Protein AF-A0A5E7W879-F1 (afdb_monomer_lite)

Radius of gyration: 32.1 Å; chains: 1; bounding box: 87×71×103 Å

Organism: Pseudomonas fluorescens (NCBI:txid294)

pLDDT: mean 70.55, std 22.5, range [26.34, 98.06]

Secondary structure (DSSP, 8-state):
-------------SSS-SSGGGTS-TTSHHHHHHHHHHTS-TTTTT-TTSSPPTTSS----HHHHHHHHHHHHHTT---HHHHHHHHTT-HHHHHHHTSSS--HHHHHHHHHHTTTSPEEEE-TTS-EEEEE-TTS-EEEEEE-TTS-EEEEE-TTS-EEEEEE-TTT--EEEEE-TTS-EEEEE--STT----EEE-TTS-EEEEEE-TTSSEEEEE-TTS-EEEEEE-TTS-EEEEEEEPTTS-EEEEEEEE-TTS-EEEEE-TTS-EEEEEE-TTS-EEEEE-SSS-EEEEE-TTS-EEEEEETTEEEEEEE-TTS-EEEEEEE---------------------------------------

InterPro domains:
  IPR006530 YD repeat [TIGR01643] (122-163)
  IPR006530 YD repeat [TIGR01643] (275-305)
  IPR008490 Transposase InsH, N-terminal [PF05598] (19-112)
  IPR031325 RHS repeat [PF05593] (122-158)
  IPR031325 RHS repeat [PF05593] (255-286)

Foldseek 3Di:
DDDDDDDDDAWQDDLGIPDVCNNCNPPRVLVVLLVVLVPDPCVVVPNPCCDPDPPPPDGDHCSLLSSLQVVCQVVVPDDPVSLQVCLCRPVSNCVSNLKSGDDPVSNVVSCVVPVLAWDWDADPVRATAWIQHSVRQMKGFDADPVRHTQWIQGSVRQIWGFDADPPPRHTQKIQGSVRFIKGWDQPDPVSDTAWIQGSVRQIWGFDADPVRHTQWIQDSVRKIKGFDADPVRQTAKIWTADPVRDIWMWGFDADPVRHTAWIQTSVRFIWGWDDDPVGHTAWICRPQWIWGWDADPVGHTAWIGTRQKIWGFDADPVGRTDDIDIDNDDDDDPPDDDDDDDDDDDDDDDDDDDDDDDDDDDDDDD

Structure (mmCIF, N/CA/C/O backbone):
data_AF-A0A5E7W879-F1
#
_entry.id   AF-A0A5E7W879-F1
#
loop_
_atom_site.group_PDB
_atom_site.id
_atom_site.type_symbol
_atom_site.label_atom_id
_atom_site.label_alt_id
_atom_site.label_comp_id
_atom_site.label_asym_id
_atom_site.label_entity_id
_atom_site.label_seq_id
_atom_site.pdbx_PDB_ins_code
_atom_site.Cartn_x
_atom_site.Cartn_y
_atom_site.Cartn_z
_atom_site.occupancy
_atom_site.B_iso_or_equiv
_atom_site.auth_seq_id
_atom_site.auth_comp_id
_atom_site.auth_asym_id
_atom_site.auth_atom_id
_atom_site.pdbx_PDB_model_num
ATOM 1 N N . MET A 1 1 ? 40.256 1.041 2.667 1.00 28.80 1 MET A N 1
ATOM 2 C CA . MET A 1 1 ? 39.267 1.356 3.720 1.00 28.80 1 MET A CA 1
ATOM 3 C C . MET A 1 1 ? 37.908 1.452 3.047 1.00 28.80 1 MET A C 1
ATOM 5 O O . MET A 1 1 ? 37.736 2.305 2.191 1.00 28.80 1 MET A O 1
ATOM 9 N N . LYS A 1 2 ? 37.026 0.491 3.343 1.00 41.06 2 LYS A N 1
ATOM 10 C CA . LYS A 1 2 ? 35.665 0.360 2.804 1.00 41.06 2 LYS A CA 1
ATOM 11 C C . LYS A 1 2 ? 34.730 1.390 3.450 1.00 41.06 2 LYS A C 1
ATOM 13 O O . LYS A 1 2 ? 34.806 1.568 4.664 1.00 41.06 2 LYS A O 1
ATOM 18 N N . ARG A 1 3 ? 33.818 1.973 2.666 1.00 27.02 3 ARG A N 1
ATOM 19 C CA . ARG A 1 3 ? 32.566 2.595 3.128 1.00 27.02 3 ARG A CA 1
ATOM 20 C C . ARG A 1 3 ? 31.451 2.295 2.098 1.00 27.02 3 ARG A C 1
ATOM 22 O O . ARG A 1 3 ? 31.376 3.005 1.114 1.00 27.02 3 ARG A O 1
ATOM 29 N N . PHE A 1 4 ? 30.755 1.157 2.301 1.00 33.91 4 PHE A N 1
ATOM 30 C CA . PHE A 1 4 ? 29.278 0.938 2.309 1.00 33.91 4 PHE A CA 1
ATOM 31 C C . PHE A 1 4 ? 28.383 1.551 1.179 1.00 33.91 4 PHE A C 1
ATOM 33 O O . PHE A 1 4 ? 28.607 2.704 0.852 1.00 33.91 4 PHE A O 1
ATOM 40 N N . ILE A 1 5 ? 27.331 0.930 0.579 1.00 27.45 5 ILE A N 1
ATOM 41 C CA . ILE A 1 5 ? 26.614 -0.381 0.694 1.00 27.45 5 ILE A CA 1
ATOM 42 C C . ILE A 1 5 ? 26.018 -0.814 -0.680 1.00 27.45 5 ILE A C 1
ATOM 44 O O . ILE A 1 5 ? 25.483 0.020 -1.398 1.00 27.45 5 ILE A O 1
ATOM 48 N N . GLN A 1 6 ? 26.076 -2.121 -0.994 1.00 36.44 6 GLN A N 1
ATOM 49 C CA . GLN A 1 6 ? 25.281 -2.845 -2.012 1.00 36.44 6 GLN A CA 1
ATOM 50 C C . GLN A 1 6 ? 23.830 -3.074 -1.537 1.00 36.44 6 GLN A C 1
ATOM 52 O O . GLN A 1 6 ? 23.670 -3.515 -0.400 1.00 36.44 6 GLN A O 1
ATOM 57 N N . GLY A 1 7 ? 22.806 -2.917 -2.389 1.00 28.30 7 GLY A N 1
ATOM 58 C CA . GLY A 1 7 ? 21.445 -3.366 -2.047 1.00 28.30 7 GLY A CA 1
ATOM 59 C C . GLY A 1 7 ? 20.303 -2.807 -2.905 1.00 28.30 7 GLY A C 1
ATOM 60 O O . GLY A 1 7 ? 19.721 -1.806 -2.520 1.00 28.30 7 GLY A O 1
ATOM 61 N N . GLU A 1 8 ? 19.993 -3.523 -3.992 1.00 30.61 8 GLU A N 1
ATOM 62 C CA . GLU A 1 8 ? 18.640 -3.936 -4.433 1.00 30.61 8 GLU A CA 1
ATOM 63 C C . GLU A 1 8 ? 17.530 -2.926 -4.812 1.00 30.61 8 GLU A C 1
ATOM 65 O O . GLU A 1 8 ? 17.558 -1.730 -4.534 1.00 30.61 8 GLU A O 1
ATOM 70 N N . HIS A 1 9 ? 16.567 -3.493 -5.546 1.00 32.56 9 HIS A N 1
ATOM 71 C CA . HIS A 1 9 ? 15.724 -2.938 -6.604 1.00 32.56 9 HIS A CA 1
ATOM 72 C C . HIS A 1 9 ? 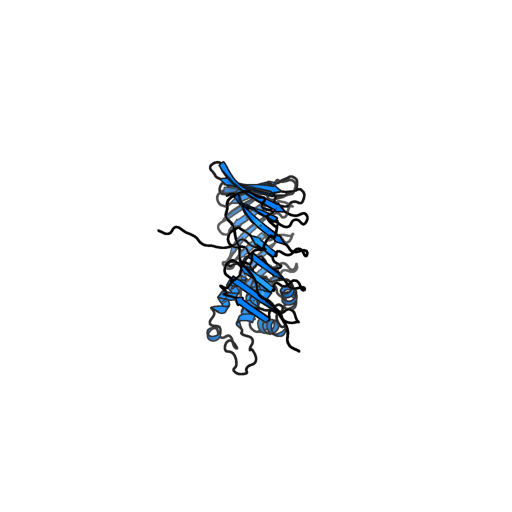14.363 -2.414 -6.089 1.00 32.56 9 HIS A C 1
ATOM 74 O O . HIS A 1 9 ? 13.893 -2.804 -5.023 1.00 32.56 9 HIS A O 1
ATOM 80 N N . ARG A 1 10 ? 13.701 -1.537 -6.861 1.00 34.97 10 ARG A N 1
ATOM 81 C CA . ARG A 1 10 ? 12.303 -1.098 -6.656 1.00 34.97 10 ARG A CA 1
ATOM 82 C C . ARG A 1 10 ? 11.479 -1.496 -7.877 1.00 34.97 10 ARG A C 1
ATOM 84 O O . ARG A 1 10 ? 11.265 -0.649 -8.743 1.00 34.97 10 ARG A O 1
ATOM 91 N N . GLY A 1 11 ? 11.036 -2.738 -7.977 1.00 39.50 11 GLY A N 1
ATOM 92 C CA . GLY A 1 11 ? 10.088 -3.084 -9.027 1.00 39.50 11 GLY A CA 1
ATOM 93 C C . GLY A 1 11 ? 8.627 -2.979 -8.562 1.00 39.50 11 GLY A C 1
ATOM 94 O O . GLY A 1 11 ? 8.327 -2.933 -7.375 1.00 39.50 11 GLY A O 1
ATOM 95 N N . GLN A 1 12 ? 7.701 -2.846 -9.512 1.00 29.78 12 GLN A N 1
ATOM 96 C CA . GLN A 1 12 ? 6.522 -3.715 -9.651 1.00 29.78 12 GLN A CA 1
ATOM 97 C C . GLN A 1 12 ? 5.897 -3.515 -11.042 1.00 29.78 12 GLN A C 1
ATOM 99 O O . GLN A 1 12 ? 5.145 -2.563 -11.230 1.00 29.78 12 GLN A O 1
ATOM 104 N N . GLY A 1 13 ? 6.131 -4.418 -12.004 1.00 31.11 13 GLY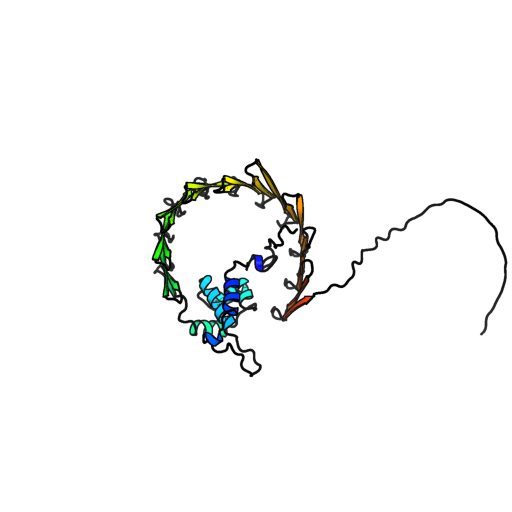 A N 1
ATOM 105 C CA . GLY A 1 13 ? 5.550 -4.335 -13.352 1.00 31.11 13 GLY A CA 1
ATOM 106 C C . GLY A 1 13 ? 5.593 -5.616 -14.204 1.00 31.11 13 GLY A C 1
ATOM 107 O O . GLY A 1 13 ? 5.846 -5.529 -15.401 1.00 31.11 13 GLY A O 1
ATOM 108 N N . THR A 1 14 ? 5.323 -6.802 -13.650 1.00 35.41 14 THR A N 1
ATOM 109 C CA . THR A 1 14 ? 4.882 -7.956 -14.468 1.00 35.41 14 THR A CA 1
ATOM 110 C C . THR A 1 14 ? 3.363 -8.173 -14.265 1.00 35.41 14 THR A C 1
ATOM 112 O O . THR A 1 14 ? 2.665 -7.255 -13.841 1.00 35.41 14 THR A O 1
ATOM 115 N N . LEU A 1 15 ? 2.784 -9.336 -14.597 1.00 35.53 15 LEU A N 1
ATOM 116 C CA . LEU A 1 15 ? 1.444 -9.734 -14.081 1.00 35.53 15 LEU A CA 1
ATOM 117 C C . LEU A 1 15 ? 1.503 -10.081 -12.576 1.00 35.53 15 LEU A C 1
ATOM 119 O O . LEU A 1 15 ? 0.506 -10.104 -11.857 1.00 35.53 15 LEU A O 1
ATOM 123 N N . LEU A 1 16 ? 2.730 -10.353 -12.156 1.00 40.53 16 LEU A N 1
ATOM 124 C CA . LEU A 1 16 ? 3.334 -10.203 -10.852 1.00 40.53 16 LEU A CA 1
ATOM 125 C C . LEU A 1 16 ? 4.103 -8.860 -10.932 1.00 40.53 16 LEU A C 1
ATOM 127 O O . LEU A 1 16 ? 3.626 -7.923 -11.525 1.00 40.53 16 LEU A O 1
ATOM 131 N N . PRO A 1 17 ? 5.280 -8.670 -10.377 1.00 38.69 17 PRO A N 1
ATOM 132 C CA . PRO A 1 17 ? 6.091 -7.465 -10.576 1.00 38.69 17 PRO A CA 1
ATOM 133 C C . PRO A 1 17 ? 7.429 -7.680 -11.276 1.00 38.69 17 PRO A C 1
ATOM 135 O O . PRO A 1 17 ? 7.743 -8.810 -11.624 1.00 38.69 17 PRO A O 1
ATOM 138 N N . GLU A 1 18 ? 8.197 -6.600 -11.486 1.00 37.47 18 GLU A N 1
ATOM 139 C CA . GLU A 1 18 ? 9.486 -6.606 -12.203 1.00 37.47 18 GLU A CA 1
ATOM 140 C C . GLU A 1 18 ? 10.491 -7.596 -11.585 1.00 37.47 18 GLU A C 1
ATOM 142 O O . GLU A 1 18 ? 11.341 -8.119 -12.299 1.00 37.47 18 GLU A O 1
ATOM 147 N N . SER A 1 19 ? 10.319 -7.927 -10.305 1.00 44.09 19 SER A N 1
ATOM 148 C CA . SER A 1 19 ? 10.915 -9.038 -9.564 1.00 44.09 19 SER A CA 1
ATOM 149 C C . SER A 1 19 ? 9.854 -9.640 -8.652 1.00 44.09 19 SER A C 1
ATOM 151 O O . SER A 1 19 ? 9.274 -8.882 -7.905 1.00 44.09 19 SER A O 1
ATOM 153 N N . LEU A 1 20 ? 9.614 -10.958 -8.594 1.00 42.75 20 LEU A N 1
ATOM 154 C CA . LEU A 1 20 ? 8.586 -11.584 -7.725 1.00 42.75 20 LEU A CA 1
ATOM 155 C C . LEU A 1 20 ? 8.595 -11.092 -6.246 1.00 42.75 20 LEU A C 1
ATOM 157 O O . LEU A 1 20 ? 7.546 -11.115 -5.595 1.00 42.75 20 LEU A O 1
ATOM 161 N N . ASP A 1 21 ? 9.735 -10.577 -5.760 1.00 45.81 21 ASP A N 1
ATOM 162 C CA . ASP A 1 21 ? 9.905 -9.814 -4.509 1.00 45.81 21 ASP A CA 1
ATOM 163 C C . ASP A 1 21 ? 9.110 -8.513 -4.409 1.00 45.81 21 ASP A C 1
ATOM 165 O O . ASP A 1 21 ? 8.813 -8.045 -3.323 1.00 45.81 21 ASP A O 1
ATOM 169 N N . ASP A 1 22 ? 8.677 -7.905 -5.492 1.00 44.97 22 ASP A N 1
ATOM 170 C CA . ASP A 1 22 ? 7.969 -6.662 -5.331 1.00 44.97 22 ASP A CA 1
ATOM 171 C C . ASP A 1 22 ? 6.489 -6.883 -4.910 1.00 44.97 22 ASP A C 1
ATOM 173 O O . ASP A 1 22 ? 5.830 -5.938 -4.487 1.00 44.97 22 ASP A O 1
ATOM 177 N N . TYR A 1 23 ? 5.928 -8.106 -5.066 1.00 46.56 23 TYR A N 1
ATOM 178 C CA . TYR A 1 23 ? 4.510 -8.510 -4.792 1.00 46.56 23 TYR A CA 1
ATOM 179 C C . TYR A 1 23 ? 4.539 -9.471 -3.614 1.00 46.56 23 TYR A C 1
ATOM 181 O O . TYR A 1 23 ? 3.725 -9.382 -2.699 1.00 46.56 23 TYR A O 1
ATOM 189 N N . VAL A 1 24 ? 5.513 -10.383 -3.641 1.00 51.88 24 VAL A N 1
ATOM 190 C CA . VAL A 1 24 ? 5.860 -11.282 -2.554 1.00 51.88 24 VAL A CA 1
ATOM 191 C C . VAL A 1 24 ? 7.231 -10.882 -2.020 1.00 51.88 24 VAL A C 1
ATOM 193 O O . VAL A 1 24 ? 8.197 -11.616 -2.208 1.00 51.88 24 VAL A O 1
ATOM 196 N N . SER A 1 25 ? 7.308 -9.715 -1.383 1.00 52.62 25 SER A N 1
ATOM 197 C CA . SER A 1 25 ? 8.533 -9.184 -0.774 1.00 52.62 25 SER A CA 1
ATOM 198 C C . SER A 1 25 ? 9.124 -10.073 0.301 1.00 52.62 25 SER A C 1
ATOM 200 O O . SER A 1 25 ? 8.485 -10.967 0.847 1.00 52.62 25 SER A O 1
ATOM 202 N N . ASP A 1 26 ? 10.370 -9.802 0.643 1.00 58.44 26 ASP A N 1
ATOM 203 C CA . ASP A 1 26 ? 11.096 -10.313 1.802 1.00 58.44 26 ASP A CA 1
ATOM 204 C C . ASP A 1 26 ? 10.369 -10.071 3.139 1.00 58.44 26 ASP A C 1
ATOM 206 O O . ASP A 1 26 ? 10.574 -10.805 4.106 1.00 58.44 26 ASP A O 1
ATOM 210 N N . THR A 1 27 ? 9.443 -9.110 3.178 1.00 51.78 27 THR A N 1
ATOM 211 C CA . THR A 1 27 ? 8.504 -8.900 4.294 1.00 51.78 27 THR A CA 1
ATOM 212 C C . THR A 1 27 ? 7.127 -9.535 4.073 1.00 51.78 27 THR A C 1
ATOM 214 O O . THR A 1 27 ? 6.305 -9.549 4.995 1.00 51.78 27 THR A O 1
ATOM 217 N N . ASN A 1 28 ? 6.854 -10.081 2.883 1.00 61.69 28 ASN A N 1
ATOM 218 C CA . ASN A 1 28 ? 5.582 -10.710 2.568 1.00 61.69 28 ASN A CA 1
ATOM 219 C C . ASN A 1 28 ? 5.419 -11.985 3.412 1.00 61.69 28 ASN A C 1
ATOM 221 O O . ASN A 1 28 ? 6.292 -12.866 3.423 1.00 61.69 28 ASN A O 1
ATOM 225 N N . PRO A 1 29 ? 4.280 -12.121 4.110 1.00 61.97 29 PRO A N 1
ATOM 226 C CA . PRO A 1 29 ? 4.026 -13.250 4.989 1.00 61.97 29 PRO A CA 1
ATOM 227 C C . PRO A 1 29 ? 4.142 -14.608 4.292 1.00 61.97 29 PRO A C 1
ATOM 229 O O . PRO A 1 29 ? 4.457 -15.588 4.954 1.00 61.97 29 PRO A O 1
ATOM 232 N N . VAL A 1 30 ? 3.941 -14.696 2.979 1.00 68.50 30 VAL A N 1
ATOM 233 C CA . VAL A 1 30 ? 4.117 -15.933 2.212 1.00 68.50 30 VAL A CA 1
ATOM 234 C C . VAL A 1 30 ? 5.551 -16.457 2.235 1.00 68.50 30 VAL A C 1
ATOM 236 O O . VAL A 1 30 ? 5.729 -17.661 2.401 1.00 68.50 30 VAL A O 1
ATOM 239 N N . ARG A 1 31 ? 6.572 -15.594 2.160 1.00 68.88 31 ARG A N 1
ATOM 240 C CA . ARG A 1 31 ? 7.980 -16.018 2.284 1.00 68.88 31 ARG A CA 1
ATOM 241 C C . ARG A 1 31 ? 8.318 -16.451 3.691 1.00 68.88 31 ARG A C 1
ATOM 243 O O . ARG A 1 31 ? 9.028 -17.430 3.882 1.00 68.88 31 ARG A O 1
ATOM 250 N N . VAL A 1 32 ? 7.759 -15.746 4.674 1.00 73.06 32 VAL A N 1
ATOM 251 C CA . VAL A 1 32 ? 7.871 -16.142 6.078 1.00 73.06 32 VAL A CA 1
ATOM 252 C C . VAL A 1 32 ? 7.263 -17.524 6.269 1.00 73.06 32 VAL A C 1
ATOM 254 O O . VAL A 1 32 ? 7.874 -18.347 6.928 1.00 73.06 32 VAL A O 1
ATOM 257 N N . VAL A 1 33 ? 6.109 -17.810 5.663 1.00 76.88 33 VAL A N 1
ATOM 258 C CA . VAL A 1 33 ? 5.485 -19.140 5.688 1.00 76.88 33 VAL A CA 1
ATOM 259 C C . VAL A 1 33 ? 6.358 -20.189 5.007 1.00 76.88 33 VAL A C 1
ATOM 261 O O . VAL A 1 33 ? 6.509 -21.280 5.545 1.00 76.88 33 VAL A O 1
ATOM 264 N N . ASP A 1 34 ? 6.927 -19.869 3.851 1.00 75.50 34 ASP A N 1
ATOM 265 C CA . ASP A 1 34 ? 7.752 -20.783 3.063 1.00 75.50 34 ASP A CA 1
ATOM 266 C C . ASP A 1 34 ? 9.032 -21.175 3.809 1.00 75.50 34 ASP A C 1
ATOM 268 O O . ASP A 1 34 ? 9.238 -22.351 4.101 1.00 75.50 34 ASP A O 1
ATOM 272 N N . VAL A 1 35 ? 9.804 -20.172 4.242 1.00 75.75 35 VAL A N 1
ATOM 273 C CA . VAL A 1 35 ? 11.037 -20.336 5.024 1.00 75.75 35 VAL A CA 1
ATOM 274 C C . VAL A 1 35 ? 10.745 -20.965 6.379 1.00 75.75 35 VAL A C 1
ATOM 276 O O . VAL A 1 35 ? 11.444 -21.885 6.787 1.00 75.75 35 VAL A O 1
ATOM 279 N N . PHE A 1 36 ? 9.699 -20.513 7.078 1.00 80.75 36 PHE A N 1
ATOM 280 C CA . PHE A 1 36 ? 9.318 -21.098 8.361 1.00 80.75 36 PHE A CA 1
ATOM 281 C C . PHE A 1 36 ? 9.054 -22.589 8.210 1.00 80.75 36 PHE A C 1
ATOM 283 O O . PHE A 1 36 ? 9.614 -23.362 8.972 1.00 80.75 36 PHE A O 1
ATOM 290 N N . VAL A 1 37 ? 8.238 -22.993 7.231 1.00 81.75 37 VAL A N 1
ATOM 291 C CA . VAL A 1 37 ? 7.892 -24.402 7.018 1.00 81.75 37 VAL A CA 1
ATOM 292 C C . VAL A 1 37 ? 9.089 -25.226 6.542 1.00 81.75 37 VAL A C 1
ATOM 294 O O . VAL A 1 37 ? 9.186 -26.388 6.932 1.00 81.75 37 VAL A O 1
ATOM 297 N N . ASP A 1 38 ? 9.996 -24.656 5.750 1.00 79.38 38 ASP A N 1
ATOM 298 C CA . ASP A 1 38 ? 11.187 -25.364 5.262 1.00 79.38 38 ASP A CA 1
ATOM 299 C C . ASP A 1 38 ? 12.262 -25.558 6.347 1.00 79.38 38 ASP A C 1
ATOM 301 O O . ASP A 1 38 ? 13.016 -26.528 6.293 1.00 79.38 38 ASP A O 1
ATOM 305 N N . GLU A 1 39 ? 12.286 -24.703 7.373 1.00 82.31 39 GLU A N 1
ATOM 306 C CA . GLU A 1 39 ? 13.140 -24.851 8.564 1.00 82.31 39 GLU A CA 1
ATOM 307 C C . GLU A 1 39 ? 12.546 -25.809 9.615 1.00 82.31 39 GLU A C 1
ATOM 309 O O . GLU A 1 39 ? 13.218 -26.197 10.577 1.00 82.31 39 GLU A O 1
ATOM 314 N N . LEU A 1 40 ? 11.276 -26.205 9.470 1.00 80.00 40 LEU A N 1
ATOM 315 C CA . LEU A 1 40 ? 10.661 -27.167 10.375 1.00 80.00 40 LEU A CA 1
ATOM 316 C C . LEU A 1 40 ? 11.177 -28.578 10.090 1.00 80.00 40 LEU A C 1
ATOM 318 O O . LEU A 1 40 ? 11.021 -29.121 8.997 1.00 80.00 40 LEU A O 1
ATOM 322 N N . ASP A 1 41 ? 11.662 -29.245 11.135 1.00 82.38 41 ASP A N 1
ATOM 323 C CA . ASP A 1 41 ? 11.842 -30.693 11.110 1.00 82.38 41 ASP A CA 1
ATOM 324 C C . ASP A 1 41 ? 10.471 -31.378 11.195 1.00 82.38 41 ASP A C 1
ATOM 326 O O . ASP A 1 41 ? 9.983 -31.761 12.263 1.00 82.38 41 ASP A O 1
ATOM 330 N N . LEU A 1 42 ? 9.812 -31.483 10.042 1.00 78.38 42 LEU A N 1
ATOM 331 C CA . LEU A 1 42 ? 8.462 -32.027 9.922 1.00 78.38 42 LEU A CA 1
ATOM 332 C C . LEU A 1 42 ? 8.375 -33.478 10.419 1.00 78.38 42 LEU A C 1
ATOM 334 O O . LEU A 1 42 ? 7.331 -33.877 10.933 1.00 78.38 42 LEU A O 1
ATOM 338 N N . VAL A 1 43 ? 9.468 -34.243 10.339 1.00 76.06 43 VAL A N 1
ATOM 339 C CA . VAL A 1 43 ? 9.538 -35.614 10.864 1.00 76.06 43 VAL A CA 1
ATOM 340 C C . VAL A 1 43 ? 9.460 -35.596 12.389 1.00 76.06 43 VAL A C 1
ATOM 342 O O . VAL A 1 43 ? 8.615 -36.279 12.969 1.00 76.06 43 VAL A O 1
ATOM 345 N N . ASN A 1 44 ? 10.277 -34.772 13.046 1.00 78.62 44 ASN A N 1
ATOM 346 C CA . ASN A 1 44 ? 10.265 -34.644 14.507 1.00 78.62 44 ASN A CA 1
ATOM 347 C C . ASN A 1 44 ? 9.000 -33.956 15.045 1.00 78.62 44 ASN A C 1
ATOM 349 O O . ASN A 1 44 ? 8.599 -34.200 16.183 1.00 78.62 44 ASN A O 1
ATOM 353 N N . LEU A 1 45 ? 8.333 -33.148 14.221 1.00 73.38 45 LEU A N 1
ATOM 354 C CA . LEU A 1 45 ? 7.031 -32.550 14.528 1.00 73.38 45 LEU A CA 1
ATOM 355 C C . LEU A 1 45 ? 5.848 -33.504 14.289 1.00 73.38 45 LEU A C 1
ATOM 357 O O . LEU A 1 45 ? 4.706 -33.131 14.560 1.00 73.38 45 LEU A O 1
ATOM 361 N N . GLY A 1 46 ? 6.105 -34.731 13.824 1.00 77.31 46 GLY A N 1
ATOM 362 C CA . GLY A 1 46 ? 5.100 -35.786 13.687 1.00 77.31 46 GLY A CA 1
ATOM 363 C C . GLY A 1 46 ? 4.267 -35.722 12.406 1.00 77.31 46 GLY A C 1
ATOM 364 O O . GLY A 1 46 ? 3.194 -36.322 12.358 1.00 77.31 46 GLY A O 1
ATOM 365 N N . PHE A 1 47 ? 4.725 -35.015 11.368 1.00 68.62 47 PHE A N 1
ATOM 366 C CA . PHE A 1 47 ? 4.064 -35.020 10.063 1.00 68.62 47 PHE A CA 1
ATOM 367 C C . PHE A 1 47 ? 4.379 -36.316 9.305 1.00 68.62 47 PHE A C 1
ATOM 369 O O . PHE A 1 47 ? 5.503 -36.557 8.858 1.00 68.62 47 PHE A O 1
ATOM 376 N N . GLU A 1 48 ? 3.355 -37.147 9.117 1.00 68.19 48 GLU A N 1
ATOM 377 C CA . GLU A 1 48 ? 3.443 -38.358 8.302 1.00 68.19 48 GLU A CA 1
ATOM 378 C C . GLU A 1 48 ? 3.681 -38.006 6.818 1.00 68.19 48 GLU A C 1
ATOM 380 O O . GLU A 1 48 ? 3.098 -37.063 6.283 1.00 68.19 48 GLU A O 1
ATOM 385 N N . GLY A 1 49 ? 4.552 -38.757 6.134 1.00 67.88 49 GLY A N 1
ATOM 386 C CA . GLY A 1 49 ? 4.865 -38.538 4.712 1.00 67.88 49 GLY A CA 1
ATOM 387 C C . GLY A 1 49 ? 5.948 -37.491 4.414 1.00 67.88 49 GLY A C 1
ATOM 388 O O . GLY A 1 49 ? 6.215 -37.229 3.243 1.00 67.88 49 GLY A O 1
ATOM 389 N N . ALA A 1 50 ? 6.600 -36.920 5.436 1.00 65.62 50 ALA A N 1
ATOM 390 C CA . ALA A 1 50 ? 7.794 -36.076 5.269 1.00 65.62 50 ALA A CA 1
ATOM 391 C C . ALA A 1 50 ? 9.015 -36.864 4.757 1.00 65.62 50 ALA A C 1
ATOM 393 O O . ALA A 1 50 ? 9.874 -36.320 4.072 1.00 65.62 50 ALA A O 1
ATOM 394 N N . ILE A 1 51 ? 9.066 -38.172 5.030 1.00 67.69 51 ILE A N 1
ATOM 395 C CA . ILE A 1 51 ? 10.041 -39.080 4.422 1.00 67.69 51 ILE A CA 1
ATOM 396 C C . ILE A 1 51 ? 9.410 -39.656 3.146 1.00 67.69 51 ILE A C 1
ATOM 398 O O . ILE A 1 51 ? 8.370 -40.319 3.240 1.00 67.69 51 ILE A O 1
ATOM 402 N N . PRO A 1 52 ? 10.000 -39.426 1.958 1.00 62.66 52 PRO A N 1
ATOM 403 C CA . PRO A 1 52 ? 9.490 -39.986 0.714 1.00 62.66 52 PRO A CA 1
ATOM 404 C C . PRO A 1 52 ? 9.453 -41.517 0.771 1.00 62.66 52 PRO A C 1
ATOM 406 O O . PRO A 1 52 ? 10.417 -42.153 1.187 1.00 62.66 52 PRO A O 1
ATOM 409 N N . ALA A 1 53 ? 8.350 -42.124 0.331 1.00 58.84 53 ALA A N 1
ATOM 410 C CA . ALA A 1 53 ? 8.277 -43.576 0.199 1.00 58.84 53 ALA A CA 1
ATOM 411 C C . ALA A 1 53 ? 9.122 -44.045 -0.999 1.00 58.84 53 ALA A C 1
ATOM 413 O O . ALA A 1 53 ? 8.997 -43.483 -2.088 1.00 58.84 53 ALA A O 1
ATOM 414 N N . ASP A 1 54 ? 9.869 -45.145 -0.848 1.00 58.53 54 ASP A N 1
ATOM 415 C CA . ASP A 1 54 ? 10.752 -45.742 -1.879 1.00 58.53 54 ASP A CA 1
ATOM 416 C C . ASP A 1 54 ? 10.051 -46.128 -3.201 1.00 58.53 54 ASP A C 1
ATOM 418 O O . ASP A 1 54 ? 10.675 -46.536 -4.177 1.00 58.53 54 ASP A O 1
ATOM 422 N N . THR A 1 55 ? 8.727 -46.002 -3.262 1.00 58.34 55 THR A N 1
ATOM 423 C CA . THR A 1 55 ? 7.860 -46.447 -4.361 1.00 58.34 55 THR A CA 1
ATOM 424 C C . THR A 1 55 ? 7.980 -45.658 -5.677 1.00 58.34 55 THR A C 1
ATOM 426 O O . THR A 1 55 ? 7.261 -45.968 -6.627 1.00 58.34 55 THR A O 1
ATOM 429 N N . GLY A 1 56 ? 8.846 -44.643 -5.773 1.00 47.50 56 GLY A N 1
ATOM 430 C CA . GLY A 1 56 ? 9.137 -43.915 -7.022 1.00 47.50 56 GLY A CA 1
ATOM 431 C C . GLY A 1 56 ? 7.988 -43.073 -7.605 1.00 47.50 56 GLY A C 1
ATOM 432 O O . GLY A 1 56 ? 8.173 -42.398 -8.616 1.00 47.50 56 GLY A O 1
ATOM 433 N N . ARG A 1 57 ? 6.804 -43.065 -6.980 1.00 38.19 57 ARG A N 1
ATOM 434 C CA . ARG A 1 57 ? 5.785 -42.029 -7.197 1.00 38.19 57 ARG A CA 1
ATOM 435 C C . ARG A 1 57 ? 6.081 -40.854 -6.263 1.00 38.19 57 ARG A C 1
ATOM 437 O O . ARG A 1 57 ? 6.348 -41.118 -5.092 1.00 38.19 57 ARG A O 1
ATOM 444 N N . PRO A 1 58 ? 5.993 -39.589 -6.717 1.00 42.53 58 PRO A N 1
ATOM 445 C CA . PRO A 1 58 ? 6.142 -38.451 -5.817 1.00 42.53 58 PRO A CA 1
ATOM 446 C C . PRO A 1 58 ? 5.094 -38.553 -4.704 1.00 42.53 58 PRO A C 1
ATOM 448 O O . PRO A 1 58 ? 3.892 -38.518 -4.976 1.00 42.53 58 PRO A O 1
ATOM 451 N N . ALA A 1 59 ? 5.532 -38.745 -3.461 1.00 49.91 59 ALA A N 1
ATOM 452 C CA . ALA A 1 59 ? 4.664 -38.561 -2.309 1.00 49.91 59 ALA A CA 1
ATOM 453 C C . ALA A 1 59 ? 4.482 -37.052 -2.095 1.00 49.91 59 ALA A C 1
ATOM 455 O O . ALA A 1 59 ? 5.437 -36.287 -2.227 1.00 49.91 59 ALA A O 1
ATOM 456 N N . TYR A 1 60 ? 3.259 -36.620 -1.791 1.00 59.94 60 TYR A N 1
ATOM 457 C CA . TYR A 1 60 ? 2.984 -35.224 -1.464 1.00 59.94 60 TYR A CA 1
ATOM 458 C C . TYR A 1 60 ? 3.687 -34.871 -0.156 1.00 59.94 60 TYR A C 1
ATOM 460 O O . TYR A 1 60 ? 3.285 -35.345 0.905 1.00 59.94 60 TYR A O 1
ATOM 468 N N . HIS A 1 61 ? 4.737 -34.055 -0.238 1.00 70.06 61 HIS A N 1
ATOM 469 C CA . HIS A 1 61 ? 5.467 -33.633 0.947 1.00 70.06 61 HIS A CA 1
ATOM 470 C C . HIS A 1 61 ? 4.559 -32.733 1.811 1.00 70.06 61 HIS A C 1
ATOM 472 O O . HIS A 1 61 ? 4.014 -31.749 1.293 1.00 70.06 61 HIS A O 1
ATOM 478 N N . PRO A 1 62 ? 4.382 -33.022 3.114 1.00 71.38 62 PRO A N 1
ATOM 479 C CA . PRO A 1 62 ? 3.441 -32.313 3.986 1.00 71.38 62 PRO A CA 1
ATOM 480 C C . PRO A 1 62 ? 3.725 -30.807 4.111 1.00 71.38 62 PRO A C 1
ATOM 482 O O . PRO A 1 62 ? 2.811 -30.043 4.423 1.00 71.38 62 PRO A O 1
ATOM 485 N N . ALA A 1 63 ? 4.945 -30.360 3.783 1.00 75.19 63 ALA A N 1
ATOM 486 C CA . ALA A 1 63 ? 5.312 -28.944 3.709 1.00 75.19 63 ALA A CA 1
ATOM 487 C C . ALA A 1 63 ? 4.375 -28.128 2.804 1.00 75.19 63 ALA A C 1
ATOM 489 O O . ALA A 1 63 ? 3.913 -27.064 3.199 1.00 75.19 63 ALA A O 1
ATOM 490 N N . ILE A 1 64 ? 4.029 -28.640 1.617 1.00 73.00 64 ILE A N 1
ATOM 491 C CA . ILE A 1 64 ? 3.183 -27.913 0.653 1.00 73.00 64 ILE A CA 1
ATOM 492 C C . ILE A 1 64 ? 1.783 -27.671 1.236 1.00 73.00 64 ILE A C 1
ATOM 494 O O . ILE A 1 64 ? 1.209 -26.591 1.097 1.00 73.00 64 ILE A O 1
ATOM 498 N N . LEU A 1 65 ? 1.244 -28.663 1.948 1.00 71.56 65 LEU A N 1
ATOM 499 C CA . LEU A 1 65 ? -0.057 -28.573 2.610 1.00 71.56 65 LEU A CA 1
ATOM 500 C C . LEU A 1 65 ? -0.034 -27.555 3.756 1.00 71.56 65 LEU A C 1
ATOM 502 O O . LEU A 1 65 ? -0.955 -26.746 3.888 1.00 71.56 65 LEU A O 1
ATOM 506 N N . LEU A 1 66 ? 1.029 -27.582 4.561 1.00 73.81 66 LEU A N 1
ATOM 507 C CA . LEU A 1 66 ? 1.216 -26.670 5.684 1.00 73.81 66 LEU A CA 1
ATOM 508 C C . LEU A 1 66 ? 1.364 -25.216 5.212 1.00 73.81 66 LEU A C 1
ATOM 510 O O . LEU A 1 66 ? 0.753 -24.320 5.795 1.00 73.81 66 LEU A O 1
ATOM 514 N N . LYS A 1 67 ? 2.081 -24.989 4.108 1.00 80.12 67 LYS A N 1
ATOM 515 C CA . LYS A 1 67 ? 2.222 -23.670 3.488 1.00 80.12 67 LYS A CA 1
ATOM 516 C C . LYS A 1 67 ? 0.856 -23.107 3.059 1.00 80.12 67 LYS A C 1
ATOM 518 O O . LYS A 1 67 ? 0.470 -22.032 3.525 1.00 80.12 67 LYS A O 1
ATOM 523 N N . ILE A 1 68 ? 0.065 -23.855 2.270 1.00 71.75 68 ILE A N 1
ATOM 524 C CA . ILE A 1 68 ? -1.282 -23.440 1.785 1.00 71.75 68 ILE A CA 1
ATOM 525 C C . ILE A 1 68 ? -2.206 -23.039 2.931 1.00 71.75 68 ILE A C 1
ATOM 527 O O . ILE A 1 68 ? -3.004 -22.104 2.822 1.00 71.75 68 ILE A O 1
ATOM 531 N N . TYR A 1 69 ? -2.122 -23.762 4.035 1.00 70.75 69 TYR A N 1
ATOM 532 C CA . TYR A 1 69 ? -2.937 -23.476 5.193 1.00 70.75 69 TYR A CA 1
ATOM 533 C C . TYR A 1 69 ? -2.611 -22.172 5.864 1.00 70.75 69 TYR A C 1
ATOM 535 O O . TYR A 1 69 ? -3.525 -21.388 6.121 1.00 70.75 69 TYR A O 1
ATOM 543 N N . ILE A 1 70 ? -1.331 -21.952 6.157 1.00 72.94 70 ILE A N 1
ATOM 544 C CA . ILE A 1 70 ? -0.919 -20.732 6.828 1.00 72.94 70 ILE A CA 1
ATOM 545 C C . ILE A 1 70 ? -1.259 -19.546 5.916 1.00 72.94 70 ILE A C 1
ATOM 547 O O . ILE A 1 70 ? -1.796 -18.551 6.393 1.00 72.94 70 ILE A O 1
ATOM 551 N N . TYR A 1 71 ? -1.131 -19.705 4.596 1.00 75.62 71 TYR A N 1
ATOM 552 C CA . TYR A 1 71 ? -1.584 -18.707 3.632 1.00 75.62 71 TYR A CA 1
ATOM 553 C C . TYR A 1 71 ? -3.095 -18.423 3.667 1.00 75.62 71 TYR A C 1
ATOM 555 O O . TYR A 1 71 ? -3.513 -17.271 3.805 1.00 75.62 71 TYR A O 1
ATOM 563 N N . GLY A 1 72 ? -3.938 -19.456 3.559 1.00 69.06 72 GLY A N 1
ATOM 564 C CA . GLY A 1 72 ? -5.396 -19.300 3.599 1.00 69.06 72 GLY A CA 1
ATOM 565 C C . GLY A 1 72 ? -5.894 -18.774 4.948 1.00 69.06 72 GLY A C 1
ATOM 566 O O . GLY A 1 72 ? -6.861 -18.010 5.000 1.00 69.06 72 GLY A O 1
ATOM 567 N N . TYR A 1 73 ? -5.204 -19.140 6.030 1.00 67.81 73 TYR A N 1
ATOM 568 C CA . TYR A 1 73 ? -5.448 -18.647 7.376 1.00 67.81 73 TYR A CA 1
ATOM 569 C C . TYR A 1 73 ? -5.141 -17.144 7.494 1.00 67.81 73 TYR A C 1
ATOM 571 O O . TYR A 1 73 ? -6.015 -16.374 7.908 1.00 67.81 73 TYR A O 1
ATOM 579 N N . LEU A 1 74 ? -3.951 -16.712 7.069 1.00 63.56 74 LEU A N 1
ATOM 580 C CA . LEU A 1 74 ? -3.542 -15.304 7.099 1.00 63.56 74 LEU A CA 1
ATOM 581 C C . LEU A 1 74 ? -4.454 -14.422 6.230 1.00 63.56 74 LEU A C 1
ATOM 583 O O . LEU A 1 74 ? -4.809 -13.317 6.637 1.00 63.56 74 LEU A O 1
ATOM 587 N N . ASN A 1 75 ? -4.939 -14.950 5.104 1.00 60.69 75 ASN A N 1
ATOM 588 C CA . ASN A 1 75 ? -5.810 -14.230 4.169 1.00 60.69 75 ASN A CA 1
ATOM 589 C C . ASN A 1 75 ? -7.320 -14.433 4.405 1.00 60.69 75 ASN A C 1
ATOM 591 O O . ASN A 1 75 ? -8.149 -13.969 3.622 1.00 60.69 75 ASN A O 1
ATOM 595 N N . ARG A 1 76 ? -7.714 -15.112 5.493 1.00 61.97 76 ARG A N 1
ATOM 596 C CA . ARG A 1 76 ? -9.123 -15.361 5.875 1.00 61.97 76 ARG A CA 1
ATOM 597 C C . ARG A 1 76 ? -9.955 -16.076 4.791 1.00 61.97 76 ARG A C 1
ATOM 599 O O . ARG A 1 76 ? -11.173 -15.891 4.706 1.00 61.97 76 ARG A O 1
ATOM 606 N N . ILE A 1 77 ? -9.341 -16.948 3.990 1.00 60.06 77 ILE A N 1
ATOM 607 C CA . ILE A 1 77 ? -10.001 -17.664 2.886 1.00 60.06 77 ILE A CA 1
ATOM 608 C C . ILE A 1 77 ? -10.453 -19.061 3.339 1.00 60.06 77 ILE A C 1
ATOM 610 O O . ILE A 1 77 ? -9.671 -19.997 3.457 1.00 60.06 77 ILE A O 1
ATOM 614 N N . GLN A 1 78 ? -11.763 -19.224 3.550 1.00 53.84 78 GLN A N 1
ATOM 615 C CA . GLN A 1 78 ? -12.346 -20.413 4.198 1.00 53.84 78 GLN A CA 1
ATOM 616 C C . GLN A 1 78 ? -12.744 -21.561 3.252 1.00 53.84 78 GLN A C 1
ATOM 618 O O . GLN A 1 78 ? -13.045 -22.669 3.698 1.00 53.84 78 GLN A O 1
ATOM 623 N N . SER A 1 79 ? -12.755 -21.364 1.931 1.00 59.19 79 SER A N 1
ATOM 624 C CA . SER A 1 79 ? -13.286 -22.348 0.968 1.00 59.19 79 SER A CA 1
ATOM 625 C C . SER A 1 79 ? -12.210 -22.857 0.013 1.00 59.19 79 SER A C 1
ATOM 627 O O . SER A 1 79 ? -11.474 -22.057 -0.552 1.00 59.19 79 SER A O 1
ATOM 629 N N . SER A 1 80 ? -12.150 -24.177 -0.188 1.00 54.94 80 SER A N 1
ATOM 630 C CA . SER A 1 80 ? -11.219 -24.822 -1.121 1.00 54.94 80 SER A CA 1
ATOM 631 C C . SER A 1 80 ? -11.489 -24.372 -2.550 1.00 54.94 80 SER A C 1
ATOM 633 O O . SER A 1 80 ? -10.579 -23.921 -3.225 1.00 54.94 80 SER A O 1
ATOM 635 N N . ARG A 1 81 ? -12.768 -24.307 -2.938 1.00 55.84 81 ARG A N 1
ATOM 636 C CA . ARG A 1 81 ? -13.215 -23.722 -4.214 1.00 55.84 81 ARG A CA 1
ATOM 637 C C . ARG A 1 81 ? -12.861 -22.244 -4.364 1.00 55.84 81 ARG A C 1
ATOM 639 O O . ARG A 1 81 ? -12.763 -21.738 -5.478 1.00 55.84 81 ARG A O 1
ATOM 646 N N . ARG A 1 82 ? -12.734 -21.523 -3.246 1.00 58.25 82 ARG A N 1
ATOM 647 C CA . ARG A 1 82 ? -12.323 -20.117 -3.259 1.00 58.25 82 ARG A CA 1
ATOM 648 C C . ARG A 1 82 ? -10.814 -20.006 -3.407 1.00 58.25 82 ARG A C 1
ATOM 650 O O . ARG A 1 82 ? -10.406 -19.249 -4.263 1.00 58.25 82 ARG A O 1
ATOM 657 N N . LEU A 1 83 ? -10.029 -20.814 -2.691 1.00 63.16 83 LEU A N 1
ATOM 658 C CA . LEU A 1 83 ? -8.585 -20.958 -2.914 1.00 63.16 83 LEU A CA 1
ATOM 659 C C . LEU A 1 83 ? -8.266 -21.423 -4.344 1.00 63.16 83 LEU A C 1
ATOM 661 O O . LEU A 1 83 ? -7.316 -20.930 -4.919 1.00 63.16 83 LEU A O 1
ATOM 665 N N . GLU A 1 84 ? -9.078 -22.291 -4.954 1.00 57.59 84 GLU A N 1
ATOM 666 C CA . GLU A 1 84 ? -8.954 -22.690 -6.368 1.00 57.59 84 GLU A CA 1
ATOM 667 C C . GLU A 1 84 ? -9.151 -21.505 -7.325 1.00 57.59 84 GLU A C 1
ATOM 669 O O . GLU A 1 84 ? -8.358 -21.294 -8.238 1.00 57.59 84 GLU A O 1
ATOM 674 N N . ARG A 1 85 ? -10.206 -20.708 -7.113 1.00 55.56 85 ARG A N 1
ATOM 675 C CA . ARG A 1 85 ? -10.477 -19.508 -7.919 1.00 55.56 85 ARG A CA 1
ATOM 676 C C . ARG A 1 85 ? -9.434 -18.414 -7.679 1.00 55.56 85 ARG A C 1
ATOM 678 O O . ARG A 1 85 ? -9.109 -17.683 -8.611 1.00 55.56 85 ARG A O 1
ATOM 685 N N . GLU A 1 86 ? -8.944 -18.312 -6.447 1.00 54.75 86 GLU A N 1
ATOM 686 C CA . GLU A 1 86 ? -7.885 -17.391 -6.051 1.00 54.75 86 GLU A CA 1
ATOM 687 C C . GLU A 1 86 ? -6.560 -17.823 -6.678 1.00 54.75 86 GLU A C 1
ATOM 689 O O . GLU A 1 86 ? -5.913 -16.995 -7.280 1.00 54.75 86 GLU A O 1
ATOM 694 N N . ALA A 1 87 ? -6.197 -19.109 -6.675 1.00 58.75 87 ALA A N 1
ATOM 695 C CA . ALA A 1 87 ? -4.943 -19.617 -7.248 1.00 58.75 87 ALA A CA 1
ATOM 696 C C . ALA A 1 87 ? -4.796 -19.328 -8.749 1.00 58.75 87 ALA A C 1
ATOM 698 O O . ALA A 1 87 ? -3.688 -19.188 -9.238 1.00 58.75 87 ALA A O 1
ATOM 699 N N . GLN A 1 88 ? -5.904 -19.194 -9.482 1.00 49.66 88 GLN A N 1
ATOM 700 C CA . GLN A 1 88 ? -5.881 -18.805 -10.897 1.00 49.66 88 GLN A CA 1
ATOM 701 C C . GLN A 1 88 ? -5.670 -17.297 -11.128 1.00 49.66 88 GLN A C 1
ATOM 703 O O . GLN A 1 88 ? -5.599 -16.861 -12.275 1.00 49.66 88 GLN A O 1
ATOM 708 N N . ARG A 1 89 ? -5.668 -16.484 -10.065 1.00 41.78 89 ARG A N 1
ATOM 709 C CA . ARG A 1 89 ? -5.636 -15.009 -10.117 1.00 41.78 89 ARG A CA 1
ATOM 710 C C . ARG A 1 89 ? -4.687 -14.374 -9.093 1.00 41.78 89 ARG A C 1
ATOM 712 O O . ARG A 1 89 ? -4.417 -13.185 -9.193 1.00 41.78 89 ARG A O 1
ATOM 719 N N . ASN A 1 90 ? -4.234 -15.139 -8.104 1.00 53.19 90 ASN A N 1
ATOM 720 C CA . ASN A 1 90 ? -3.437 -14.725 -6.964 1.00 53.19 90 ASN A CA 1
ATOM 721 C C . ASN A 1 90 ? -2.141 -15.511 -6.974 1.00 53.19 90 ASN A C 1
ATOM 723 O O . ASN A 1 90 ? -2.080 -16.736 -6.844 1.00 53.19 90 ASN A O 1
ATOM 727 N N . ILE A 1 91 ? -1.101 -14.730 -7.118 1.00 52.16 91 ILE A N 1
ATOM 728 C CA . ILE A 1 91 ? 0.198 -15.194 -7.505 1.00 52.16 91 ILE A CA 1
ATOM 729 C C . ILE A 1 91 ? 1.084 -15.539 -6.303 1.00 52.16 91 ILE A C 1
ATOM 731 O O . ILE A 1 91 ? 2.024 -16.319 -6.432 1.00 52.16 91 ILE A O 1
ATOM 735 N N . GLU A 1 92 ? 0.708 -15.071 -5.110 1.00 61.59 92 GLU A N 1
ATOM 736 C CA . GLU A 1 92 ? 1.320 -15.474 -3.845 1.00 61.59 92 GLU A CA 1
ATOM 737 C C . GLU A 1 92 ? 0.959 -16.934 -3.518 1.00 61.59 92 GLU A C 1
ATOM 739 O O . GLU A 1 92 ? 1.803 -17.704 -3.063 1.00 61.59 92 GLU A O 1
ATOM 744 N N . LEU A 1 93 ? -0.275 -17.354 -3.829 1.00 62.62 93 LEU A N 1
ATOM 745 C CA . LEU A 1 93 ? -0.722 -18.744 -3.679 1.00 62.62 93 LEU A CA 1
ATOM 746 C C . LEU A 1 93 ? -0.064 -19.684 -4.704 1.00 62.62 93 LEU A C 1
ATOM 748 O O . LEU A 1 93 ? 0.239 -20.837 -4.389 1.00 62.62 93 LEU A O 1
ATOM 752 N N . MET A 1 94 ? 0.179 -19.199 -5.924 1.00 61.91 94 MET A N 1
ATOM 753 C CA . MET A 1 94 ? 0.907 -19.949 -6.956 1.00 61.91 94 MET A CA 1
ATOM 754 C C . MET A 1 94 ? 2.376 -20.152 -6.574 1.00 61.91 94 MET A C 1
ATOM 756 O O . MET A 1 94 ? 2.912 -21.246 -6.741 1.00 61.91 94 MET A O 1
ATOM 760 N N . TRP A 1 95 ? 3.011 -19.118 -6.018 1.00 63.97 95 TRP A N 1
ATOM 761 C CA . TRP A 1 95 ? 4.398 -19.173 -5.559 1.00 63.97 95 TRP A CA 1
ATOM 762 C C . TRP A 1 95 ? 4.576 -20.160 -4.403 1.00 63.97 95 TRP A C 1
ATOM 764 O O . TRP A 1 95 ? 5.378 -21.084 -4.490 1.00 63.97 95 TRP A O 1
ATOM 774 N N . LEU A 1 96 ? 3.729 -20.046 -3.383 1.00 68.06 96 LEU A N 1
ATOM 775 C CA . LEU A 1 96 ? 3.720 -20.899 -2.194 1.00 68.06 96 LEU A CA 1
ATOM 776 C C . LEU A 1 96 ? 3.547 -22.398 -2.512 1.00 68.06 96 LEU A C 1
ATOM 778 O O . LEU A 1 96 ? 3.985 -23.271 -1.762 1.00 68.06 96 LEU A O 1
ATOM 782 N N . THR A 1 97 ? 2.857 -22.709 -3.609 1.00 64.44 97 THR A N 1
ATOM 783 C CA . THR A 1 97 ? 2.578 -24.090 -4.021 1.00 64.44 97 THR A CA 1
ATOM 784 C C . THR A 1 97 ? 3.513 -24.604 -5.103 1.00 64.44 97 THR A C 1
ATOM 786 O O . THR A 1 97 ? 3.477 -25.796 -5.393 1.00 64.44 97 THR A O 1
ATOM 789 N N . GLY A 1 98 ? 4.323 -23.739 -5.720 1.00 64.50 98 GLY A N 1
ATOM 790 C CA . GLY A 1 98 ? 5.124 -24.079 -6.898 1.00 64.50 98 GLY A CA 1
ATOM 791 C C . GLY A 1 98 ? 4.292 -24.503 -8.118 1.00 64.50 98 GLY A C 1
ATOM 792 O O . GLY A 1 98 ? 4.839 -25.048 -9.077 1.00 64.50 98 GLY A O 1
ATOM 793 N N . HIS A 1 99 ? 2.972 -24.284 -8.098 1.00 59.59 99 HIS A N 1
ATOM 794 C CA . HIS A 1 99 ? 2.031 -24.768 -9.105 1.00 59.59 99 HIS A CA 1
ATOM 795 C C . HIS A 1 99 ? 1.043 -23.669 -9.513 1.00 59.59 99 HIS A C 1
ATOM 797 O O . HIS A 1 99 ? 0.584 -22.880 -8.694 1.00 59.59 99 HIS A O 1
ATOM 803 N N . LEU A 1 100 ? 0.632 -23.666 -10.786 1.00 52.75 100 LEU A N 1
ATOM 804 C CA . LEU A 1 100 ? -0.423 -22.764 -11.279 1.00 52.75 100 LEU A CA 1
ATOM 805 C C . LEU A 1 100 ? -1.832 -23.139 -10.780 1.00 52.75 100 LEU A C 1
ATOM 807 O O . LEU A 1 100 ? -2.754 -22.337 -10.898 1.00 52.75 100 LEU A O 1
ATOM 811 N N . MET A 1 101 ? -2.023 -24.352 -10.244 1.00 55.16 101 MET A N 1
ATOM 812 C CA . MET A 1 101 ? -3.277 -24.781 -9.618 1.00 55.16 101 MET A CA 1
ATOM 813 C C . MET A 1 101 ? -3.032 -25.948 -8.636 1.00 55.16 101 MET A C 1
ATOM 815 O O . MET A 1 101 ? -2.445 -26.950 -9.048 1.00 55.16 101 MET A O 1
ATOM 819 N N . PRO A 1 102 ? -3.490 -25.874 -7.370 1.00 54.38 102 PRO A N 1
ATOM 820 C CA . PRO A 1 102 ? -3.402 -26.994 -6.427 1.00 54.38 102 PRO A CA 1
ATOM 821 C C . PRO A 1 102 ? -4.394 -28.120 -6.776 1.00 54.38 102 PRO A C 1
ATOM 823 O O . PRO A 1 102 ? -5.470 -27.858 -7.318 1.00 54.38 102 PRO A O 1
ATOM 826 N N . ASP A 1 103 ? -4.076 -29.379 -6.441 1.00 57.53 103 ASP A N 1
ATOM 827 C CA . ASP A 1 103 ? -5.010 -30.492 -6.665 1.00 57.53 103 ASP A CA 1
ATOM 828 C C . ASP A 1 103 ? -6.133 -30.563 -5.606 1.00 57.53 103 ASP A C 1
ATOM 830 O O . ASP A 1 103 ? -5.986 -30.176 -4.444 1.00 57.53 103 ASP A O 1
ATOM 834 N N . PHE A 1 104 ? -7.289 -31.086 -6.020 1.00 50.44 104 PHE A N 1
ATOM 835 C CA . PHE A 1 104 ? -8.525 -31.097 -5.227 1.00 50.44 104 PHE A CA 1
ATOM 836 C C . PHE A 1 104 ? -8.441 -31.961 -3.951 1.00 50.44 104 PHE A C 1
ATOM 838 O O . PHE A 1 104 ? -9.169 -31.734 -2.981 1.00 50.44 104 PHE A O 1
ATOM 845 N N . LYS A 1 105 ? -7.567 -32.973 -3.933 1.00 58.28 105 LYS A N 1
ATOM 846 C CA . LYS A 1 105 ? -7.439 -33.943 -2.834 1.00 58.28 105 LYS A CA 1
ATOM 847 C C . LYS A 1 105 ? -6.535 -33.404 -1.721 1.00 58.28 105 LYS A C 1
ATOM 849 O O . LYS A 1 105 ? -6.815 -33.617 -0.541 1.00 58.28 105 LYS A O 1
ATOM 854 N N . THR A 1 106 ? -5.529 -32.631 -2.108 1.00 52.88 106 THR A N 1
ATOM 855 C CA . THR A 1 106 ? -4.589 -31.884 -1.265 1.00 52.88 106 THR A CA 1
ATOM 856 C C . THR A 1 106 ? -5.316 -30.913 -0.322 1.00 52.88 106 THR A C 1
ATOM 858 O O . THR A 1 106 ? -5.139 -30.982 0.895 1.00 52.88 106 THR A O 1
ATOM 861 N N . ILE A 1 107 ? -6.250 -30.093 -0.820 1.00 50.97 107 ILE A N 1
ATOM 862 C CA . ILE A 1 107 ? -6.982 -29.128 0.030 1.00 50.97 107 ILE A CA 1
ATOM 863 C C . ILE A 1 107 ? -7.956 -29.823 1.005 1.00 50.97 107 ILE A C 1
ATOM 865 O O . ILE A 1 107 ? -8.181 -29.351 2.124 1.00 50.97 107 ILE A O 1
ATOM 869 N N . ALA A 1 108 ? -8.547 -30.947 0.592 1.00 53.03 108 ALA A N 1
ATOM 870 C CA . ALA A 1 108 ? -9.505 -31.694 1.404 1.00 53.03 108 ALA A CA 1
ATOM 871 C C . ALA A 1 108 ? -8.838 -32.433 2.580 1.00 53.03 108 ALA A C 1
ATOM 873 O O . ALA A 1 108 ? -9.348 -32.371 3.700 1.00 53.03 108 ALA A O 1
ATOM 874 N N . ASN A 1 109 ? -7.692 -33.082 2.348 1.00 51.53 109 ASN A N 1
ATOM 875 C CA . ASN A 1 109 ? -6.933 -33.769 3.399 1.00 51.53 109 ASN A CA 1
ATOM 876 C C . ASN A 1 109 ? -6.331 -32.774 4.400 1.00 51.53 109 ASN A C 1
ATOM 878 O O . ASN A 1 109 ? -6.463 -32.955 5.606 1.00 51.53 109 ASN A O 1
ATOM 882 N N . PHE A 1 110 ? -5.802 -31.650 3.911 1.00 48.72 110 PHE A N 1
ATOM 883 C CA . PHE A 1 110 ? -5.245 -30.597 4.754 1.00 48.72 110 PHE A CA 1
ATOM 884 C C . PHE A 1 110 ? -6.217 -30.134 5.867 1.00 48.72 110 PHE A C 1
ATOM 886 O O . PHE A 1 110 ? -5.860 -30.084 7.046 1.00 48.72 110 PHE A O 1
ATOM 893 N N . ARG A 1 111 ? -7.476 -29.843 5.507 1.00 50.41 111 ARG A N 1
ATOM 894 C CA . ARG A 1 111 ? -8.513 -29.384 6.455 1.00 50.41 111 ARG A CA 1
ATOM 895 C C . ARG A 1 111 ? -8.887 -30.438 7.487 1.00 50.41 111 ARG A C 1
ATOM 897 O O . ARG A 1 111 ? -9.251 -30.095 8.607 1.00 50.41 111 ARG A O 1
ATOM 904 N N . LYS A 1 112 ? -8.841 -31.706 7.084 1.00 53.69 112 LYS A N 1
ATOM 905 C CA . LYS A 1 112 ? -9.145 -32.847 7.943 1.00 53.69 112 LYS A CA 1
ATOM 906 C C . LYS A 1 112 ? -8.061 -33.025 9.011 1.00 53.69 112 LYS A C 1
ATOM 908 O O . LYS A 1 112 ? -8.396 -33.250 10.172 1.00 53.69 112 LYS A O 1
ATOM 913 N N . ASP A 1 113 ? -6.800 -32.846 8.630 1.00 50.06 113 ASP A N 1
ATOM 914 C CA . ASP A 1 113 ? -5.646 -33.149 9.484 1.00 50.06 113 ASP A CA 1
ATOM 915 C C . ASP A 1 113 ? -5.202 -31.950 10.347 1.00 50.06 113 ASP A C 1
ATOM 917 O O . ASP A 1 113 ? -4.528 -32.119 11.359 1.00 50.06 113 ASP A O 1
ATOM 921 N N . ASN A 1 114 ? -5.663 -30.735 10.026 1.00 47.66 114 ASN A N 1
ATOM 922 C CA . ASN A 1 114 ? -5.367 -29.504 10.770 1.00 47.66 114 ASN A CA 1
ATOM 923 C C . ASN A 1 114 ? -6.608 -28.948 11.473 1.00 47.66 114 ASN A C 1
ATOM 925 O O . ASN A 1 114 ? -6.821 -27.745 11.539 1.00 47.66 114 ASN A O 1
ATOM 929 N N . SER A 1 115 ? -7.445 -29.820 12.030 1.00 47.56 115 SER A N 1
ATOM 930 C CA . SER A 1 115 ? -8.686 -29.451 12.733 1.00 47.56 115 SER A CA 1
ATOM 931 C C . SER A 1 115 ? -8.490 -28.545 13.962 1.00 47.56 115 SER A C 1
ATOM 933 O O . SER A 1 115 ? -9.445 -27.918 14.412 1.00 47.56 115 SER A O 1
ATOM 935 N N . LYS A 1 116 ? -7.255 -28.399 14.469 1.00 51.72 116 LYS A N 1
ATOM 936 C CA . LYS A 1 116 ? -6.856 -27.358 15.440 1.00 51.72 116 LYS A CA 1
ATOM 937 C C . LYS A 1 116 ? -6.653 -25.985 14.786 1.00 51.72 116 LYS A C 1
ATOM 939 O O . LYS A 1 116 ? -6.006 -25.126 15.365 1.00 51.72 116 LYS A O 1
ATOM 944 N N . ALA A 1 117 ? -7.140 -25.800 13.566 1.00 53.00 117 ALA A N 1
ATOM 945 C CA . ALA A 1 117 ? -6.966 -24.596 12.789 1.00 53.00 117 ALA A CA 1
ATOM 946 C C . ALA A 1 117 ? -7.607 -23.370 13.432 1.00 53.00 117 ALA A C 1
ATOM 948 O O . ALA A 1 117 ? -8.327 -23.451 14.425 1.00 53.00 117 ALA A O 1
ATOM 949 N N . THR A 1 118 ? -7.369 -22.208 12.845 1.00 53.34 118 THR A N 1
ATOM 950 C CA . THR A 1 118 ? -8.018 -20.998 13.315 1.00 53.34 118 THR A CA 1
ATOM 951 C C . THR A 1 118 ? -9.513 -21.042 13.082 1.00 53.34 118 THR A C 1
ATOM 953 O O . THR A 1 118 ? -9.979 -21.215 11.956 1.00 53.34 118 THR A O 1
ATOM 956 N N . HIS A 1 119 ? -10.258 -20.831 14.158 1.00 64.69 119 HIS A N 1
ATOM 957 C CA . HIS A 1 119 ? -11.703 -20.741 14.131 1.00 64.69 119 HIS A CA 1
ATOM 958 C C . HIS A 1 119 ? -12.128 -19.285 13.999 1.00 64.69 119 HIS A C 1
ATOM 960 O O . HIS A 1 119 ? -11.527 -18.384 14.581 1.00 64.69 119 HIS A O 1
ATOM 966 N N . TYR A 1 120 ? -13.200 -19.059 13.258 1.00 70.06 120 TYR A N 1
ATOM 967 C CA . TYR A 1 120 ? -13.813 -17.751 13.110 1.00 70.06 120 TYR A CA 1
ATOM 968 C C . TYR A 1 120 ? -15.244 -17.842 13.628 1.00 70.06 120 TYR A C 1
ATOM 970 O O . TYR A 1 120 ? -15.924 -18.850 13.430 1.00 70.06 120 TYR A O 1
ATOM 978 N N . HIS A 1 121 ? -15.696 -16.792 14.298 1.00 74.12 121 HIS A N 1
ATOM 979 C CA . HIS A 1 121 ? -17.077 -16.640 14.730 1.00 74.12 121 HIS A CA 1
ATOM 980 C C . HIS A 1 121 ? -17.661 -15.392 14.091 1.00 74.12 121 HIS A C 1
ATOM 982 O O . HIS A 1 121 ? -16.978 -14.377 13.955 1.00 74.12 121 HIS A O 1
ATOM 988 N N . TRP A 1 122 ? -18.933 -15.473 13.720 1.00 77.38 122 TRP A N 1
ATOM 989 C CA . TRP A 1 122 ? -19.658 -14.385 13.083 1.00 77.38 122 TRP A CA 1
ATOM 990 C C . TRP A 1 122 ? -20.943 -14.088 13.844 1.00 77.38 122 TRP A C 1
ATOM 992 O O . TRP A 1 122 ? -21.509 -14.972 14.491 1.00 77.38 122 TRP A O 1
ATOM 1002 N N . ASP A 1 123 ? -21.411 -12.849 13.762 1.00 81.44 123 ASP A N 1
ATOM 1003 C CA . ASP A 1 123 ? -22.754 -12.494 14.210 1.00 81.44 123 ASP A CA 1
ATOM 1004 C C . ASP A 1 123 ? -23.821 -12.828 13.151 1.00 81.44 123 ASP A C 1
ATOM 1006 O O . ASP A 1 123 ? -23.525 -13.255 12.033 1.00 81.44 123 ASP A O 1
ATOM 1010 N N . ALA A 1 124 ? -25.093 -12.610 13.496 1.00 84.06 124 ALA A N 1
ATOM 1011 C CA . ALA A 1 124 ? -26.223 -12.845 12.594 1.00 84.06 124 ALA A CA 1
ATOM 1012 C C . ALA A 1 124 ? -26.210 -11.957 11.330 1.00 84.06 124 ALA A C 1
ATOM 1014 O O . ALA A 1 124 ? -26.901 -12.268 10.363 1.00 84.06 124 ALA A O 1
ATOM 1015 N N . ALA A 1 125 ? -25.428 -10.871 11.325 1.00 74.31 125 ALA A N 1
ATOM 1016 C CA . ALA A 1 125 ? -25.234 -9.995 10.172 1.00 74.31 125 ALA A CA 1
ATOM 1017 C C . ALA A 1 125 ? -24.031 -10.423 9.304 1.00 74.31 125 ALA A C 1
ATOM 1019 O O . ALA A 1 125 ? -23.693 -9.732 8.343 1.00 74.31 125 ALA A O 1
ATOM 1020 N N . GLY A 1 126 ? -23.376 -11.546 9.627 1.00 75.62 126 GLY A N 1
ATOM 1021 C CA . GLY A 1 126 ? -22.230 -12.080 8.889 1.00 75.62 126 GLY A CA 1
ATOM 1022 C C . GLY A 1 126 ? -20.908 -11.357 9.169 1.00 75.62 126 GLY A C 1
ATOM 1023 O O . GLY A 1 126 ? -19.944 -11.540 8.423 1.00 75.62 126 GLY A O 1
ATOM 1024 N N . ARG A 1 127 ? -20.829 -10.537 10.225 1.00 74.00 127 ARG A N 1
ATOM 1025 C CA . ARG A 1 127 ? -19.609 -9.804 10.605 1.00 74.00 127 ARG A CA 1
ATOM 1026 C C . ARG A 1 127 ? -18.760 -10.649 11.546 1.00 74.00 127 ARG A C 1
ATOM 1028 O O . ARG A 1 127 ? -19.295 -11.333 12.411 1.00 74.00 127 ARG A O 1
ATOM 1035 N N . LEU A 1 128 ? -17.439 -10.592 11.385 1.00 75.69 128 LEU A N 1
ATOM 1036 C CA . LEU A 1 128 ? -16.484 -11.389 12.158 1.00 75.69 128 LEU A CA 1
ATOM 1037 C C . LEU A 1 128 ? -16.395 -10.902 13.613 1.00 75.69 128 LEU A C 1
ATOM 1039 O O . LEU A 1 128 ? -15.830 -9.854 13.871 1.00 75.69 128 LEU A O 1
ATOM 1043 N N . THR A 1 129 ? -16.876 -11.664 14.586 1.00 83.62 129 THR A N 1
ATOM 1044 C CA . THR A 1 129 ? -16.841 -11.271 16.007 1.00 83.62 129 THR A CA 1
ATOM 1045 C C . THR A 1 129 ? -15.628 -11.806 16.751 1.00 83.62 129 THR A C 1
ATOM 1047 O O . THR A 1 129 ? -15.179 -11.179 17.711 1.00 83.62 129 THR A O 1
ATOM 1050 N N . GLN A 1 130 ? -15.070 -12.937 16.317 1.00 86.12 130 GLN A N 1
ATOM 1051 C CA . GLN A 1 130 ? -13.911 -13.546 16.962 1.00 86.12 130 GLN A CA 1
ATOM 1052 C C . GLN A 1 130 ? -13.083 -14.364 15.979 1.00 86.12 130 GLN A C 1
ATOM 1054 O O . GLN A 1 130 ? -13.616 -15.028 15.095 1.00 86.12 130 GLN A O 1
ATOM 1059 N N . THR A 1 131 ? -11.769 -14.328 16.159 1.00 76.31 131 THR A N 1
ATOM 1060 C CA . THR A 1 131 ? -10.805 -15.238 15.542 1.00 76.31 131 THR A CA 1
ATOM 1061 C C . THR A 1 131 ? -10.055 -15.950 16.659 1.00 76.31 131 THR A C 1
ATOM 1063 O O . THR A 1 131 ? -9.492 -15.293 17.528 1.00 76.31 131 THR A O 1
ATOM 1066 N N . THR A 1 132 ? -10.052 -17.275 16.651 1.00 77.94 132 THR A N 1
ATOM 1067 C CA . THR A 1 132 ? -9.363 -18.118 17.633 1.00 77.94 132 THR A CA 1
ATOM 1068 C C . THR A 1 132 ? -8.244 -18.841 16.919 1.00 77.94 132 THR A C 1
ATOM 1070 O O . THR A 1 132 ? -8.516 -19.715 16.107 1.00 77.94 132 THR A O 1
ATOM 1073 N N . GLN A 1 133 ? -7.002 -18.471 17.196 1.00 70.75 133 GLN A N 1
ATOM 1074 C CA . GLN A 1 133 ? -5.814 -19.053 16.576 1.00 70.75 133 GLN A CA 1
ATOM 1075 C C . GLN A 1 133 ? -5.626 -20.523 16.998 1.00 70.75 133 GLN A C 1
ATOM 1077 O O . GLN A 1 133 ? -6.223 -20.950 17.991 1.00 70.75 133 GLN A O 1
ATOM 1082 N N . PRO A 1 134 ? -4.744 -21.300 16.338 1.00 60.84 134 PRO A N 1
ATOM 1083 C CA . PRO A 1 134 ? -4.546 -22.711 16.671 1.00 60.84 134 PRO A CA 1
ATOM 1084 C C . PRO A 1 134 ? -4.085 -22.957 18.113 1.00 60.84 134 PRO A C 1
ATOM 1086 O O . PRO A 1 134 ? -4.386 -23.992 18.703 1.00 60.84 134 PRO A O 1
ATOM 1089 N N . GLY A 1 135 ? -3.394 -21.978 18.707 1.00 71.19 135 GLY A N 1
ATOM 1090 C CA . GLY A 1 135 ? -2.974 -21.991 20.111 1.00 71.19 135 GLY A CA 1
ATOM 1091 C C . GLY A 1 135 ? -4.070 -21.616 21.118 1.00 71.19 135 GLY A C 1
ATOM 1092 O O . GLY A 1 135 ? -3.773 -21.465 22.297 1.00 71.19 135 GLY A O 1
ATOM 1093 N N . GLY A 1 136 ? -5.315 -21.409 20.677 1.00 79.94 136 GLY A N 1
ATOM 1094 C CA . GLY A 1 136 ? -6.440 -20.998 21.523 1.00 79.94 136 GLY A CA 1
ATOM 1095 C C . GLY A 1 136 ? -6.475 -19.504 21.862 1.00 79.94 136 GLY A C 1
ATOM 1096 O O . GLY A 1 136 ? -7.461 -19.042 22.427 1.00 79.94 136 GLY A O 1
ATOM 1097 N N . ALA A 1 137 ? -5.442 -18.738 21.495 1.00 81.62 137 ALA A N 1
ATOM 1098 C CA . ALA A 1 137 ? -5.436 -17.285 21.615 1.00 81.62 137 ALA A CA 1
ATOM 1099 C C . ALA A 1 137 ? -6.558 -16.670 20.770 1.00 81.62 137 ALA A C 1
ATOM 1101 O O . ALA A 1 137 ? -6.799 -17.095 19.639 1.00 81.62 137 ALA A O 1
ATOM 1102 N N . THR A 1 138 ? -7.245 -15.665 21.309 1.00 85.81 138 THR A N 1
ATOM 1103 C CA . THR A 1 138 ? -8.443 -15.107 20.675 1.00 85.81 138 THR A CA 1
ATOM 1104 C C . THR A 1 138 ? -8.305 -13.624 20.416 1.00 85.81 138 THR A C 1
ATOM 1106 O O . THR A 1 138 ? -7.939 -12.877 21.316 1.00 85.81 138 THR A O 1
ATOM 1109 N N . ARG A 1 139 ? -8.739 -13.193 19.240 1.00 84.06 139 ARG A N 1
ATOM 1110 C CA . ARG A 1 139 ? -8.960 -11.796 18.888 1.00 84.06 139 ARG A CA 1
ATOM 1111 C C . ARG A 1 139 ? -10.448 -11.560 18.693 1.00 84.06 139 ARG A C 1
ATOM 1113 O O . ARG A 1 139 ? -11.103 -12.380 18.054 1.00 84.06 139 ARG A O 1
ATOM 1120 N N . THR A 1 140 ? -10.998 -10.480 19.236 1.00 92.56 140 THR A N 1
ATOM 1121 C CA . THR A 1 140 ? -12.441 -10.184 19.142 1.00 92.56 140 THR A CA 1
ATOM 1122 C C . THR A 1 140 ? -12.700 -8.784 18.619 1.00 92.56 140 THR A C 1
ATOM 1124 O O . THR A 1 140 ? -11.888 -7.883 18.823 1.00 92.56 140 THR A O 1
ATOM 1127 N N . TYR A 1 141 ? -13.846 -8.609 17.968 1.00 88.06 141 TYR A N 1
ATOM 1128 C CA . TYR A 1 141 ? -14.250 -7.361 17.335 1.00 88.06 141 TYR A CA 1
ATOM 1129 C C . TYR A 1 141 ? -15.658 -6.968 17.776 1.00 88.06 141 TYR A C 1
ATOM 1131 O O . TYR A 1 141 ? -16.569 -7.800 17.807 1.00 88.06 141 TYR A O 1
ATOM 1139 N N . THR A 1 142 ? -15.854 -5.686 18.074 1.00 95.50 142 THR A N 1
ATOM 1140 C CA . THR A 1 142 ? -17.181 -5.092 18.277 1.00 95.50 142 THR A CA 1
ATOM 1141 C C . THR A 1 142 ? -17.478 -4.082 17.185 1.00 95.50 142 THR A C 1
ATOM 1143 O O . THR A 1 142 ? -16.563 -3.490 16.616 1.00 95.50 142 THR A O 1
ATOM 1146 N N . TYR A 1 143 ? -18.761 -3.860 16.906 1.00 90.44 143 TYR A N 1
ATOM 1147 C CA . TYR A 1 143 ? -19.204 -3.050 15.776 1.00 90.44 143 TYR A CA 1
ATOM 1148 C C . TYR A 1 143 ? -20.259 -2.023 16.179 1.00 90.44 143 TYR A C 1
ATOM 1150 O O . TYR A 1 143 ? -21.067 -2.278 17.073 1.00 90.44 143 TYR A O 1
ATOM 1158 N N . ASN A 1 144 ? -20.301 -0.891 15.478 1.00 90.81 144 ASN A N 1
ATOM 1159 C CA . ASN A 1 144 ? -21.434 0.030 15.531 1.00 90.81 144 ASN A CA 1
ATOM 1160 C C . ASN A 1 144 ? -22.611 -0.476 14.662 1.00 90.81 144 ASN A C 1
ATOM 1162 O O . ASN A 1 144 ? -22.523 -1.502 13.974 1.00 90.81 144 ASN A O 1
ATOM 1166 N N . ALA A 1 145 ? -23.729 0.257 14.681 1.00 90.25 145 ALA A N 1
ATOM 1167 C CA . ALA A 1 145 ? -24.931 -0.069 13.904 1.00 90.25 145 ALA A CA 1
ATOM 1168 C C . ALA A 1 145 ? -24.698 -0.081 12.379 1.00 90.25 145 ALA A C 1
ATOM 1170 O O . ALA A 1 145 ? -25.413 -0.765 11.655 1.00 90.25 145 ALA A O 1
ATOM 1171 N N . TYR A 1 146 ? -23.666 0.617 11.900 1.00 86.12 146 TYR A N 1
ATOM 1172 C CA . TYR A 1 146 ? -23.281 0.696 10.489 1.00 86.12 146 TYR A CA 1
ATOM 1173 C C . TYR A 1 146 ? -22.238 -0.361 10.086 1.00 86.12 146 TYR A C 1
ATOM 1175 O O . TYR A 1 146 ? -21.712 -0.325 8.975 1.00 86.12 146 TYR A O 1
ATOM 1183 N N . GLY A 1 147 ? -21.907 -1.300 10.980 1.00 86.62 147 GLY A N 1
ATOM 1184 C CA . GLY A 1 147 ? -20.950 -2.373 10.700 1.00 86.62 147 GLY A CA 1
ATOM 1185 C C . GLY A 1 147 ? -19.483 -1.951 10.723 1.00 86.62 147 GLY A C 1
ATOM 1186 O O . GLY A 1 147 ? -18.636 -2.708 10.255 1.00 86.62 147 GLY A O 1
ATOM 1187 N N . LYS A 1 148 ? -19.159 -0.781 11.279 1.00 86.12 148 LYS A N 1
ATOM 1188 C CA . LYS A 1 148 ? -17.776 -0.333 11.483 1.00 86.12 148 LYS A CA 1
ATOM 1189 C C . LYS A 1 148 ? -17.237 -0.821 12.828 1.00 86.12 148 LYS A C 1
ATOM 1191 O O . LYS A 1 148 ? -17.997 -0.886 13.792 1.00 86.12 148 LYS A O 1
ATOM 1196 N N . VAL A 1 149 ? -15.956 -1.183 12.887 1.00 88.88 149 VAL A N 1
ATOM 1197 C CA . VAL A 1 149 ? -15.309 -1.741 14.089 1.00 88.88 149 VAL A CA 1
ATOM 1198 C C . VAL A 1 149 ? -15.155 -0.659 15.156 1.00 88.88 149 VAL A C 1
ATOM 1200 O O . VAL A 1 149 ? -14.480 0.326 14.925 1.00 88.88 149 VAL A O 1
ATOM 1203 N N . THR A 1 150 ? -15.726 -0.837 16.341 1.00 93.62 150 THR A N 1
ATOM 1204 C CA . THR A 1 150 ? -15.602 0.120 17.460 1.00 93.62 150 THR A CA 1
ATOM 1205 C C . THR A 1 150 ? -14.569 -0.292 18.496 1.00 93.62 150 THR A C 1
ATOM 1207 O O . THR A 1 150 ? -14.054 0.554 19.226 1.00 93.62 150 THR A O 1
ATOM 1210 N N . ALA A 1 151 ? -14.250 -1.582 18.572 1.00 95.25 151 ALA A N 1
ATOM 1211 C CA . ALA A 1 151 ? -13.151 -2.076 19.378 1.00 95.25 151 ALA A CA 1
ATOM 1212 C C . ALA A 1 151 ? -12.597 -3.376 18.802 1.00 95.25 151 ALA A C 1
ATOM 1214 O O . ALA A 1 151 ? -13.340 -4.217 18.292 1.00 95.25 151 ALA A O 1
ATOM 1215 N N . GLU A 1 152 ? -11.293 -3.536 18.945 1.00 93.44 152 GLU A N 1
ATOM 1216 C CA . GLU A 1 152 ? -10.566 -4.773 18.724 1.00 93.44 152 GLU A CA 1
ATOM 1217 C C . GLU A 1 152 ? -9.887 -5.145 20.036 1.00 93.44 152 GLU A C 1
ATOM 1219 O O . GLU A 1 152 ? -9.187 -4.329 20.637 1.00 93.44 152 GLU A O 1
ATOM 1224 N N . ARG A 1 153 ? -10.113 -6.370 20.502 1.00 96.00 153 ARG A N 1
ATOM 1225 C CA . ARG A 1 153 ? -9.343 -6.954 21.598 1.00 96.00 153 ARG A CA 1
ATOM 1226 C C . ARG A 1 153 ? -8.388 -7.971 21.002 1.00 96.00 153 ARG A C 1
ATOM 1228 O O . ARG A 1 153 ? -8.856 -8.920 20.373 1.00 96.00 153 ARG A O 1
ATOM 1235 N N . ASP A 1 154 ? -7.097 -7.771 21.209 1.00 85.06 154 ASP A N 1
ATOM 1236 C CA . ASP A 1 154 ? -6.063 -8.673 20.718 1.00 85.06 154 ASP A CA 1
ATOM 1237 C C . ASP A 1 154 ? -5.933 -9.946 21.569 1.00 85.06 154 ASP A C 1
ATOM 1239 O O . ASP A 1 154 ? -6.635 -10.148 22.565 1.00 85.06 154 ASP A O 1
ATOM 1243 N N . GLU A 1 155 ? -5.002 -10.802 21.166 1.00 90.62 155 GLU A N 1
ATOM 1244 C CA . GLU A 1 155 ? -4.705 -12.088 21.792 1.00 90.62 155 GLU A CA 1
ATOM 1245 C C . GLU A 1 155 ? -4.259 -11.984 23.258 1.00 90.62 155 GLU A C 1
ATOM 1247 O O . GLU A 1 155 ? -4.419 -12.940 24.015 1.00 90.62 155 GLU A O 1
ATOM 1252 N N . LEU A 1 156 ? -3.721 -10.830 23.666 1.00 91.31 156 LEU A N 1
ATOM 1253 C CA . LEU A 1 156 ? -3.280 -10.546 25.033 1.00 91.31 156 LEU A CA 1
ATOM 1254 C C . LEU A 1 156 ? -4.381 -9.882 25.872 1.00 91.31 156 LEU A C 1
ATOM 1256 O O . LEU A 1 156 ? -4.155 -9.511 27.024 1.00 91.31 156 LEU A O 1
ATOM 1260 N N . GLY A 1 157 ? -5.579 -9.712 25.309 1.00 93.06 157 GLY A N 1
ATOM 1261 C CA . GLY A 1 157 ? -6.697 -9.052 25.969 1.00 93.06 157 GLY A CA 1
ATOM 1262 C C . GLY A 1 157 ? -6.610 -7.525 25.966 1.00 93.06 157 GLY A C 1
ATOM 1263 O O . GLY A 1 157 ? -7.459 -6.882 26.591 1.00 93.06 157 GLY A O 1
ATOM 1264 N N . ARG A 1 158 ? -5.631 -6.940 25.268 1.00 91.75 158 ARG A N 1
ATOM 1265 C CA . ARG A 1 158 ? -5.471 -5.489 25.125 1.00 91.75 158 ARG A CA 1
ATOM 1266 C C . ARG A 1 158 ? -6.518 -4.966 24.150 1.00 91.75 158 ARG A C 1
ATOM 1268 O O . ARG A 1 158 ? -6.796 -5.609 23.143 1.00 91.75 158 ARG A O 1
ATOM 1275 N N . ILE A 1 159 ? -7.116 -3.816 24.453 1.00 97.00 159 ILE A N 1
ATOM 1276 C CA . ILE A 1 159 ? -8.239 -3.278 23.677 1.00 97.00 159 ILE A CA 1
ATOM 1277 C C . ILE A 1 159 ? -7.818 -1.998 22.968 1.00 97.00 159 ILE A C 1
ATOM 1279 O O . ILE A 1 159 ? -7.485 -1.015 23.623 1.00 97.00 159 ILE A O 1
ATOM 1283 N N . THR A 1 160 ? -7.923 -1.990 21.645 1.00 89.31 160 THR A N 1
ATOM 1284 C CA . THR A 1 160 ? -7.894 -0.776 20.826 1.00 89.31 160 THR A CA 1
ATOM 1285 C C . THR A 1 160 ? -9.326 -0.368 20.507 1.00 89.31 160 THR A C 1
ATOM 1287 O O . THR A 1 160 ? -10.148 -1.215 20.156 1.00 89.31 160 THR A O 1
ATOM 1290 N N . ARG A 1 161 ? -9.656 0.917 20.647 1.00 97.38 161 ARG A N 1
ATOM 1291 C CA . ARG A 1 161 ? -10.996 1.455 20.354 1.00 97.38 161 ARG A CA 1
ATOM 1292 C C . ARG A 1 161 ? -10.941 2.419 19.184 1.00 97.38 161 ARG A C 1
ATOM 1294 O O . ARG A 1 161 ? -9.949 3.121 19.012 1.00 97.38 161 ARG A O 1
ATOM 1301 N N . TYR A 1 162 ? -12.027 2.477 18.432 1.00 92.06 162 TYR A N 1
ATOM 1302 C CA . TYR A 1 162 ? -12.184 3.383 17.305 1.00 92.06 162 TYR A CA 1
ATOM 1303 C C . TYR A 1 162 ? -13.448 4.210 17.496 1.00 92.06 162 TYR A C 1
ATOM 1305 O O . TYR A 1 162 ? -14.539 3.667 17.703 1.00 92.06 162 TYR A O 1
ATOM 1313 N N . GLU A 1 163 ? -13.290 5.523 17.419 1.00 96.06 163 GLU A N 1
ATOM 1314 C CA . GLU A 1 163 ? -14.392 6.477 17.368 1.00 96.06 163 GLU A CA 1
ATOM 1315 C C . GLU A 1 163 ? -14.524 6.994 15.938 1.00 96.06 163 GLU A C 1
ATOM 1317 O O . GLU A 1 163 ? -13.564 6.996 15.163 1.00 96.06 163 GLU A O 1
ATOM 1322 N N . TYR A 1 164 ? -15.736 7.399 15.579 1.00 92.44 164 TYR A N 1
ATOM 1323 C CA . TYR A 1 164 ? -16.075 7.821 14.229 1.00 92.44 164 TYR A CA 1
ATOM 1324 C C . TYR A 1 164 ? -16.609 9.246 14.252 1.00 92.44 164 TYR A C 1
ATOM 1326 O O . TYR A 1 164 ? -17.342 9.612 15.168 1.00 92.44 164 TYR A O 1
ATOM 1334 N N . ALA A 1 165 ? -16.266 10.030 13.233 1.00 90.38 165 ALA A N 1
ATOM 1335 C CA . ALA A 1 165 ? -16.842 11.343 13.007 1.00 90.38 165 ALA A CA 1
ATOM 1336 C C . ALA A 1 165 ? -18.360 11.222 12.808 1.00 90.38 165 ALA A C 1
ATOM 1338 O O . ALA A 1 165 ? -18.839 10.332 12.088 1.00 90.38 165 ALA A O 1
ATOM 1339 N N . ASP A 1 166 ? -19.099 12.124 13.452 1.00 85.44 166 ASP A N 1
ATOM 1340 C CA . ASP A 1 166 ? -20.558 12.104 13.501 1.00 85.44 166 ASP A CA 1
ATOM 1341 C C . ASP A 1 166 ? -21.163 11.987 12.102 1.00 85.44 166 ASP A C 1
ATOM 1343 O O . ASP A 1 166 ? -20.893 12.788 11.214 1.00 85.44 166 ASP A O 1
ATOM 1347 N N . ASN A 1 167 ? -21.999 10.966 11.908 1.00 83.56 167 ASN A N 1
ATOM 1348 C CA . ASN A 1 167 ? -22.713 10.670 10.660 1.00 83.56 167 ASN A CA 1
ATOM 1349 C C . ASN A 1 167 ? -21.847 10.392 9.414 1.00 83.56 167 ASN A C 1
ATOM 1351 O O . ASN A 1 167 ? -22.412 10.084 8.367 1.00 83.56 167 ASN A O 1
ATOM 1355 N N . LEU A 1 168 ? -20.512 10.415 9.503 1.00 83.56 168 LEU A N 1
ATOM 1356 C CA . LEU A 1 168 ? -19.626 10.202 8.349 1.00 83.56 168 LEU A CA 1
ATOM 1357 C C . LEU A 1 168 ? -19.061 8.782 8.263 1.00 83.56 168 LEU A C 1
ATOM 1359 O O . LEU A 1 168 ? -18.598 8.367 7.205 1.00 83.56 168 LEU A O 1
ATOM 1363 N N . GLN A 1 169 ? -19.100 8.014 9.359 1.00 86.00 169 GLN A N 1
ATOM 1364 C CA . GLN A 1 169 ? -18.488 6.674 9.437 1.00 86.00 169 GLN A CA 1
ATOM 1365 C C . GLN A 1 169 ? -16.989 6.655 9.071 1.00 86.00 169 GLN A C 1
ATOM 1367 O O . GLN A 1 169 ? -16.444 5.604 8.721 1.00 86.00 169 GLN A O 1
ATOM 1372 N N . LEU A 1 170 ? -16.330 7.812 9.187 1.00 86.94 170 LEU A N 1
ATOM 1373 C CA . LEU A 1 170 ? -14.888 8.013 9.065 1.00 86.94 170 LEU A CA 1
ATOM 1374 C C . LEU A 1 170 ? -14.275 7.958 10.461 1.00 86.94 170 LEU A C 1
ATOM 1376 O O . LEU A 1 170 ? -14.856 8.515 11.387 1.00 86.94 170 LEU A O 1
ATOM 1380 N N . VAL A 1 171 ? -13.157 7.256 10.640 1.00 91.75 171 VAL A N 1
ATOM 1381 C CA . VAL A 1 171 ? -12.523 7.113 11.961 1.00 91.75 171 VAL A CA 1
ATOM 1382 C C . VAL A 1 171 ? -12.015 8.479 12.400 1.00 91.75 171 VAL A C 1
ATOM 1384 O O . VAL A 1 171 ? -11.171 9.032 11.722 1.00 91.75 171 VAL A O 1
ATOM 1387 N N . SER A 1 172 ? -12.496 9.022 13.514 1.00 93.06 172 SER A N 1
ATOM 1388 C CA . SER A 1 172 ? -12.018 10.299 14.067 1.00 93.06 172 SER A CA 1
ATOM 1389 C C . SER A 1 172 ? -10.938 10.107 15.125 1.00 93.06 172 SER A C 1
ATOM 1391 O O . SER A 1 172 ? -10.105 10.989 15.321 1.00 93.06 172 SER A O 1
ATOM 1393 N N . ARG A 1 173 ? -10.927 8.953 15.802 1.00 95.69 173 ARG A N 1
ATOM 1394 C CA . ARG A 1 173 ? -9.956 8.645 16.851 1.00 95.69 173 ARG A CA 1
ATOM 1395 C C . ARG A 1 173 ? -9.664 7.157 16.914 1.00 95.69 173 ARG A C 1
ATOM 1397 O O . ARG A 1 173 ? -10.578 6.335 16.828 1.00 95.69 173 ARG A O 1
ATOM 1404 N N . ARG A 1 174 ? -8.402 6.817 17.143 1.00 95.62 174 ARG A N 1
ATOM 1405 C CA . ARG A 1 174 ? -7.968 5.481 17.555 1.00 95.62 174 ARG A CA 1
ATOM 1406 C C . ARG A 1 174 ? -7.372 5.595 18.949 1.00 95.62 174 ARG A C 1
ATOM 1408 O O . ARG A 1 174 ? -6.441 6.358 19.137 1.00 95.62 174 ARG A O 1
ATOM 1415 N N . ILE A 1 175 ? -7.887 4.829 19.900 1.00 96.00 175 ILE A N 1
ATOM 1416 C CA . ILE A 1 175 ? -7.398 4.796 21.281 1.00 96.00 175 ILE A CA 1
ATOM 1417 C C . ILE A 1 175 ? -6.670 3.472 21.474 1.00 96.00 175 ILE A C 1
ATOM 1419 O O . ILE A 1 175 ? -7.273 2.402 21.339 1.00 96.00 175 ILE A O 1
ATOM 1423 N N . ASN A 1 176 ? -5.377 3.539 21.752 1.00 90.06 176 ASN A N 1
ATOM 1424 C CA . ASN A 1 176 ? -4.527 2.388 22.008 1.00 90.06 176 ASN A CA 1
ATOM 1425 C C . ASN A 1 176 ? -4.794 1.795 23.406 1.00 90.06 176 ASN A C 1
ATOM 1427 O O . ASN A 1 176 ? -5.407 2.441 24.261 1.00 90.06 176 ASN A O 1
ATOM 1431 N N . PRO A 1 177 ? -4.331 0.561 23.677 1.00 93.19 177 PRO A N 1
ATOM 1432 C CA . PRO A 1 177 ? -4.586 -0.098 24.957 1.00 93.19 177 PRO A CA 1
ATOM 1433 C C . PRO A 1 177 ? -3.992 0.597 26.186 1.00 93.19 177 PRO A C 1
ATOM 1435 O O . PRO A 1 177 ? -4.493 0.402 27.291 1.00 93.19 177 PRO A O 1
ATOM 1438 N N . ASP A 1 178 ? -2.931 1.381 26.004 1.00 92.38 178 ASP A N 1
ATOM 1439 C CA . ASP A 1 178 ? -2.294 2.191 27.047 1.00 92.38 178 ASP A CA 1
ATOM 1440 C C . ASP A 1 178 ? -3.000 3.542 27.280 1.00 92.38 178 ASP A C 1
ATOM 1442 O O . ASP A 1 178 ? -2.597 4.307 28.152 1.00 92.38 178 ASP A O 1
ATOM 1446 N N . GLY A 1 179 ? -4.069 3.825 26.527 1.00 94.56 179 GLY A N 1
ATOM 1447 C CA . GLY A 1 179 ? -4.832 5.070 26.586 1.00 94.56 179 GLY A CA 1
ATOM 1448 C C . GLY A 1 179 ? -4.291 6.190 25.695 1.00 94.56 179 GLY A C 1
ATOM 1449 O O . GLY A 1 179 ? -4.966 7.211 25.573 1.00 94.56 179 GLY A O 1
ATOM 1450 N N . SER A 1 180 ? -3.132 6.005 25.056 1.00 92.19 180 SER A N 1
ATOM 1451 C CA . SER A 1 180 ? -2.644 6.921 24.021 1.00 92.19 180 SER A CA 1
ATOM 1452 C C . SER A 1 180 ? -3.563 6.898 22.798 1.00 92.19 180 SER A C 1
ATOM 1454 O O . SER A 1 180 ? -4.354 5.969 22.613 1.00 92.19 180 SER A O 1
ATOM 1456 N N . GLU A 1 181 ? -3.505 7.931 21.964 1.00 93.69 181 GLU A N 1
ATOM 1457 C CA . GLU A 1 181 ? -4.470 8.099 20.884 1.00 93.69 181 GLU A CA 1
ATOM 1458 C C . GLU A 1 181 ? -3.879 8.693 19.613 1.00 93.69 181 GLU A C 1
ATOM 1460 O O . GLU A 1 181 ? -2.946 9.485 19.664 1.00 93.69 181 GLU A O 1
ATOM 1465 N N . LEU A 1 182 ? -4.508 8.361 18.487 1.00 92.31 182 LEU A N 1
ATOM 1466 C CA . LEU A 1 182 ? -4.401 9.122 17.251 1.00 92.31 182 LEU A CA 1
ATOM 1467 C C . LEU A 1 182 ? -5.731 9.809 16.968 1.00 92.31 182 LEU A C 1
ATOM 1469 O O . LEU A 1 182 ? -6.796 9.227 17.217 1.00 92.31 182 LEU A O 1
ATOM 1473 N N . ARG A 1 183 ? -5.677 11.004 16.387 1.00 96.06 183 ARG A N 1
ATOM 1474 C CA . ARG A 1 183 ? -6.851 11.754 15.925 1.00 96.06 183 ARG A CA 1
ATOM 1475 C C . ARG A 1 183 ? -6.746 12.003 14.430 1.00 96.06 183 ARG A C 1
ATOM 1477 O O . ARG A 1 183 ? -5.664 12.263 13.923 1.00 96.06 183 ARG A O 1
ATOM 1484 N N . TYR A 1 184 ? -7.876 11.934 13.740 1.00 92.38 184 TYR A N 1
ATOM 1485 C CA . TYR A 1 184 ? -7.966 12.092 12.291 1.00 92.38 184 TYR A CA 1
ATOM 1486 C C . TYR A 1 184 ? -8.938 13.223 11.954 1.00 92.38 184 TYR A C 1
ATOM 1488 O O . TYR A 1 184 ? -10.025 13.302 12.539 1.00 92.38 184 TYR A O 1
ATOM 1496 N N . ARG A 1 185 ? -8.575 14.079 10.995 1.00 95.00 185 ARG A N 1
ATOM 1497 C CA . ARG A 1 185 ? -9.412 15.198 10.531 1.00 95.00 185 ARG A CA 1
ATOM 1498 C C . ARG A 1 185 ? -9.758 15.083 9.051 1.00 95.00 185 ARG A C 1
ATOM 1500 O O . ARG A 1 185 ? -8.949 14.630 8.251 1.00 95.00 185 ARG A O 1
ATOM 1507 N N . TYR A 1 186 ? -10.971 15.518 8.710 1.00 93.06 186 TYR A N 1
ATOM 1508 C CA . TYR A 1 186 ? -11.554 15.441 7.366 1.00 93.06 186 TYR A CA 1
ATOM 1509 C C . TYR A 1 186 ? -12.262 16.755 7.012 1.00 93.06 186 TYR A C 1
ATOM 1511 O O . TYR A 1 186 ? -13.471 16.785 6.792 1.00 93.06 186 TYR A O 1
ATOM 1519 N N . ASP A 1 187 ? -11.537 17.869 7.049 1.00 87.88 187 ASP A N 1
ATOM 1520 C CA . ASP A 1 187 ? -12.100 19.215 6.844 1.00 87.88 187 ASP A CA 1
ATOM 1521 C C . ASP A 1 187 ? -12.187 19.640 5.366 1.00 87.88 187 ASP A C 1
ATOM 1523 O O . ASP A 1 187 ? -12.730 20.700 5.045 1.00 87.88 187 ASP A O 1
ATOM 1527 N N . ASN A 1 188 ? -11.729 18.795 4.441 1.00 88.62 188 ASN A N 1
ATOM 1528 C CA . ASN A 1 188 ? -11.910 19.018 3.013 1.00 88.62 188 ASN A CA 1
ATOM 1529 C C . ASN A 1 188 ? -13.367 18.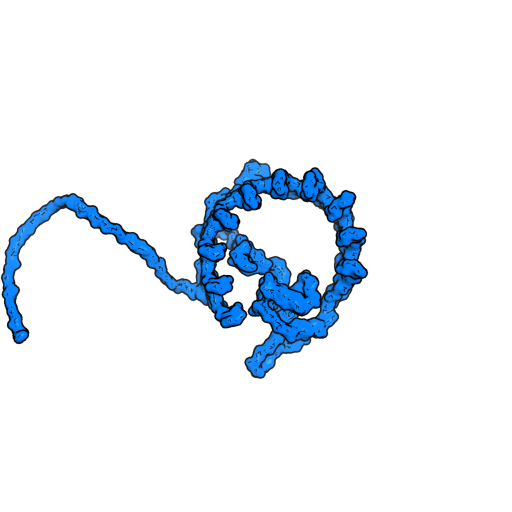761 2.575 1.00 88.62 188 ASN A C 1
ATOM 1531 O O . ASN A 1 188 ? -14.037 17.858 3.074 1.00 88.62 188 ASN A O 1
ATOM 1535 N N . SER A 1 189 ? -13.848 19.490 1.560 1.00 87.12 189 SER A N 1
ATOM 1536 C CA . SER A 1 189 ? -15.212 19.349 1.015 1.00 87.12 189 SER A CA 1
ATOM 1537 C C . SER A 1 189 ? -15.540 17.955 0.463 1.00 87.12 189 SER A C 1
ATOM 1539 O O . SER A 1 189 ? -16.714 17.605 0.337 1.00 87.12 189 SER A O 1
ATOM 1541 N N . ARG A 1 190 ? -14.521 17.149 0.149 1.00 88.44 190 ARG A N 1
ATOM 1542 C CA . ARG A 1 190 ? -14.644 15.742 -0.258 1.00 88.44 190 ARG A CA 1
ATOM 1543 C C . ARG A 1 190 ? -14.508 14.743 0.888 1.00 88.44 190 ARG A C 1
ATOM 1545 O O . ARG A 1 190 ? -14.525 13.544 0.627 1.00 88.44 190 ARG A O 1
ATOM 1552 N N . LEU A 1 191 ? -14.360 15.216 2.126 1.00 90.19 191 LEU A N 1
ATOM 1553 C CA . LEU A 1 191 ? -14.121 14.393 3.313 1.00 90.19 191 LEU A CA 1
ATOM 1554 C C . LEU A 1 191 ? -12.865 13.512 3.191 1.00 90.19 191 LEU A C 1
ATOM 1556 O O . LEU A 1 191 ? -12.829 12.384 3.681 1.00 90.19 191 LEU A O 1
ATOM 1560 N N . LEU A 1 192 ? -11.839 14.025 2.509 1.00 89.19 192 LEU A N 1
ATOM 1561 C CA . LEU A 1 192 ? -10.511 13.414 2.472 1.00 89.19 192 LEU A CA 1
ATOM 1562 C C . LEU A 1 192 ? -9.787 13.677 3.794 1.00 89.19 192 LEU A C 1
ATOM 1564 O O . LEU A 1 192 ? -10.034 14.694 4.438 1.00 89.19 192 LEU A O 1
ATOM 1568 N N . LEU A 1 193 ? -8.914 12.751 4.195 1.00 92.75 193 LEU A N 1
ATOM 1569 C CA . LEU A 1 193 ? -8.090 12.893 5.393 1.00 92.75 193 LEU A CA 1
ATOM 1570 C C . LEU A 1 193 ? -7.116 14.054 5.193 1.00 92.75 193 LEU A C 1
ATOM 1572 O O . LEU A 1 193 ? -6.309 13.999 4.271 1.00 92.75 193 LEU A O 1
ATOM 1576 N N . THR A 1 194 ? -7.177 15.071 6.041 1.00 93.69 194 THR A N 1
ATOM 1577 C CA . THR A 1 194 ? -6.324 16.264 5.944 1.00 93.69 194 THR A CA 1
ATOM 1578 C C . THR A 1 194 ? -5.293 16.353 7.055 1.00 93.69 194 THR A C 1
ATOM 1580 O O . THR A 1 194 ? -4.241 16.950 6.853 1.00 93.69 194 THR A O 1
ATOM 1583 N N . GLU A 1 195 ? -5.545 15.718 8.201 1.00 96.75 195 GLU A N 1
ATOM 1584 C CA . GLU A 1 195 ? -4.592 15.703 9.307 1.00 96.75 195 GLU A CA 1
ATOM 1585 C C . GLU A 1 195 ? -4.671 14.415 10.129 1.00 96.75 195 GLU A C 1
ATOM 1587 O O . GLU A 1 195 ? -5.761 13.884 10.376 1.00 96.75 195 GLU A O 1
ATOM 1592 N N . ILE A 1 196 ? -3.511 13.954 10.592 1.00 95.62 196 ILE A N 1
ATOM 1593 C CA . ILE A 1 196 ? -3.365 12.967 11.660 1.00 95.62 196 ILE A CA 1
ATOM 1594 C C . ILE A 1 196 ? -2.574 13.615 12.795 1.00 95.62 196 ILE A C 1
ATOM 1596 O O . ILE A 1 196 ? -1.469 14.095 12.571 1.00 95.62 196 ILE A O 1
ATOM 1600 N N . GLU A 1 197 ? -3.107 13.589 14.009 1.00 95.19 197 GLU A N 1
ATOM 1601 C CA . GLU A 1 197 ? -2.367 13.910 15.233 1.00 95.19 197 GLU A CA 1
ATOM 1602 C C . GLU A 1 197 ? -1.991 12.591 15.911 1.00 95.19 197 GLU A C 1
ATOM 1604 O O . GLU A 1 197 ? -2.869 11.751 16.144 1.00 95.19 197 GLU A O 1
ATOM 1609 N N . ASN A 1 198 ? -0.702 12.370 16.171 1.00 90.00 198 ASN A N 1
ATOM 1610 C CA . ASN A 1 198 ? -0.227 11.146 16.816 1.00 90.00 198 ASN A CA 1
ATOM 1611 C C . ASN A 1 198 ? -0.248 11.246 18.351 1.00 90.00 198 ASN A C 1
ATOM 1613 O O . ASN A 1 198 ? -0.571 12.276 18.939 1.00 90.00 198 ASN A O 1
ATOM 1617 N N . GLU A 1 199 ? 0.175 10.174 19.012 1.00 92.25 199 GLU A N 1
ATOM 1618 C CA . GLU A 1 199 ? 0.193 10.030 20.468 1.00 92.25 199 GLU A CA 1
ATOM 1619 C C . GLU A 1 199 ? 1.087 11.057 21.187 1.00 92.25 199 GLU A C 1
ATOM 1621 O O . GLU A 1 199 ? 0.980 11.236 22.402 1.00 92.25 199 GLU A O 1
ATOM 1626 N N . ARG A 1 200 ? 1.995 11.708 20.453 1.00 92.50 200 ARG A N 1
ATOM 1627 C CA . ARG A 1 200 ? 2.928 12.726 20.952 1.00 92.50 200 ARG A CA 1
ATOM 1628 C C . ARG A 1 200 ? 2.451 14.153 20.660 1.00 92.50 200 ARG A C 1
ATOM 1630 O O . ARG A 1 200 ? 3.152 15.090 21.037 1.00 92.50 200 ARG A O 1
ATOM 1637 N N . GLY A 1 201 ? 1.293 14.319 20.018 1.00 93.44 201 GLY A N 1
ATOM 1638 C CA . GLY A 1 201 ? 0.791 15.612 19.549 1.00 93.44 201 GLY A CA 1
ATOM 1639 C C . GLY A 1 201 ? 1.528 16.138 18.314 1.00 93.44 201 GLY A C 1
ATOM 1640 O O . GLY A 1 201 ? 1.500 17.336 18.050 1.00 93.44 201 GLY A O 1
ATOM 1641 N N . GLU A 1 202 ? 2.242 15.279 17.580 1.00 92.75 202 GLU A N 1
ATOM 1642 C CA . GLU A 1 202 ? 2.840 15.642 16.292 1.00 92.75 202 GLU A CA 1
ATOM 1643 C C . GLU A 1 202 ? 1.774 15.521 15.196 1.00 92.75 202 GLU A C 1
ATOM 1645 O O . GLU A 1 202 ? 0.908 14.644 15.254 1.00 92.75 202 GLU A O 1
ATOM 1650 N N . HIS A 1 203 ? 1.859 16.378 14.179 1.00 95.31 203 HIS A N 1
ATOM 1651 C CA . HIS A 1 203 ? 0.858 16.481 13.120 1.00 95.31 203 HIS A CA 1
ATOM 1652 C C . HIS A 1 203 ? 1.427 16.000 11.785 1.00 95.31 203 HIS A C 1
ATOM 1654 O O . HIS A 1 203 ? 2.515 16.406 11.389 1.00 95.31 203 HIS A O 1
ATOM 1660 N N . TYR A 1 204 ? 0.664 15.171 11.083 1.00 92.62 204 TYR A N 1
ATOM 1661 C CA . TYR A 1 204 ? 0.882 14.815 9.687 1.00 92.62 204 TYR A CA 1
ATOM 1662 C C . TYR A 1 204 ? -0.232 15.444 8.861 1.00 92.62 204 TYR A C 1
ATOM 1664 O O . TYR A 1 204 ? -1.404 15.240 9.178 1.00 92.62 204 TYR A O 1
ATOM 1672 N N . GLN A 1 205 ? 0.109 16.199 7.822 1.00 96.75 205 GLN A N 1
ATOM 1673 C CA . GLN A 1 205 ? -0.847 17.016 7.068 1.00 96.75 205 GLN A CA 1
ATOM 1674 C C . GLN A 1 205 ? -0.866 16.639 5.591 1.00 96.75 205 GLN A C 1
ATOM 1676 O O . GLN A 1 205 ? 0.170 16.301 5.023 1.00 96.75 205 GLN A O 1
ATOM 1681 N N . LEU A 1 206 ? -2.048 16.703 4.981 1.00 95.00 206 LEU A N 1
ATOM 1682 C CA . LEU A 1 206 ? -2.299 16.347 3.587 1.00 95.00 206 LEU A CA 1
ATOM 1683 C C . LEU A 1 206 ? -3.076 17.467 2.895 1.00 95.00 206 LEU A C 1
ATOM 1685 O O . LEU A 1 206 ? -4.245 17.715 3.202 1.00 95.00 206 LEU A O 1
ATOM 1689 N N . ASP A 1 207 ? -2.433 18.088 1.915 1.00 95.56 207 ASP A N 1
ATOM 1690 C CA . ASP A 1 207 ? -3.031 19.072 1.025 1.00 95.56 207 ASP A CA 1
ATOM 1691 C C . ASP A 1 207 ? -3.426 18.403 -0.290 1.00 95.56 207 ASP A C 1
ATOM 1693 O O . ASP A 1 207 ? -2.726 17.524 -0.800 1.00 95.56 207 ASP A O 1
ATOM 1697 N N . TYR A 1 208 ? -4.533 18.845 -0.885 1.00 94.19 208 TYR A N 1
ATOM 1698 C CA . TYR A 1 208 ? -5.083 18.237 -2.093 1.00 94.19 208 TYR A CA 1
ATOM 1699 C C . TYR A 1 208 ? -5.348 19.270 -3.174 1.00 94.19 208 TYR A C 1
ATOM 1701 O O . TYR A 1 208 ? -5.855 20.364 -2.917 1.00 94.19 208 TYR A O 1
ATOM 1709 N N . TYR A 1 209 ? -5.144 18.857 -4.418 1.00 93.69 209 TYR A N 1
ATOM 1710 C CA . TYR A 1 209 ? -5.692 19.569 -5.557 1.00 93.69 209 TYR A CA 1
ATOM 1711 C C . TYR A 1 209 ? -7.220 19.518 -5.568 1.00 93.69 209 TYR A C 1
ATOM 1713 O O . TYR A 1 209 ? -7.873 18.633 -5.003 1.00 93.69 209 TYR A O 1
ATOM 1721 N N . SER A 1 210 ? -7.814 20.416 -6.353 1.00 91.69 210 SER A N 1
ATOM 1722 C CA . SER A 1 210 ? -9.241 20.373 -6.660 1.00 91.69 210 SER A CA 1
ATOM 1723 C C . SER A 1 210 ? -9.662 19.105 -7.409 1.00 91.69 210 SER A C 1
ATOM 1725 O O . SER A 1 210 ? -10.860 18.882 -7.518 1.00 91.69 210 SER A O 1
ATOM 1727 N N . SER A 1 211 ? -8.752 18.237 -7.863 1.00 88.88 211 SER A N 1
ATOM 1728 C CA . SER A 1 211 ? -9.050 16.890 -8.379 1.00 88.88 211 SER A CA 1
ATOM 1729 C C . SER A 1 211 ? -9.204 15.829 -7.279 1.00 88.88 211 SER A C 1
ATOM 1731 O O . SER A 1 211 ? -9.829 14.800 -7.519 1.00 88.88 211 SER A O 1
ATOM 1733 N N . GLY A 1 212 ? -8.694 16.084 -6.069 1.00 89.62 212 GLY A N 1
ATOM 1734 C CA . GLY A 1 212 ? -8.616 15.109 -4.975 1.00 89.62 212 GLY A CA 1
ATOM 1735 C C . GLY A 1 212 ? -7.305 14.317 -4.936 1.00 89.62 212 GLY A C 1
ATOM 1736 O O . GLY A 1 212 ? -7.147 13.476 -4.059 1.00 89.62 212 GLY A O 1
ATOM 1737 N N . LEU A 1 213 ? -6.368 14.587 -5.851 1.00 90.44 213 LEU A N 1
ATOM 1738 C CA . LEU A 1 213 ? -4.996 14.081 -5.767 1.00 90.44 213 LEU A CA 1
ATOM 1739 C C . LEU A 1 213 ? -4.218 14.857 -4.698 1.00 90.44 213 LEU A C 1
ATOM 1741 O O . LEU A 1 213 ? -4.453 16.055 -4.523 1.00 90.44 213 LEU A O 1
ATOM 1745 N N . ILE A 1 214 ? -3.307 14.177 -4.000 1.00 94.06 214 ILE A N 1
ATOM 1746 C CA . ILE A 1 214 ? -2.453 14.791 -2.975 1.00 94.06 214 ILE A CA 1
ATOM 1747 C C . ILE A 1 214 ? -1.542 15.798 -3.664 1.00 94.06 214 ILE A C 1
ATOM 1749 O O . ILE A 1 214 ? -0.761 15.432 -4.525 1.00 94.06 214 ILE A O 1
ATOM 1753 N N . GLN A 1 215 ? -1.638 17.065 -3.294 1.00 95.44 215 GLN A N 1
ATOM 1754 C CA . GLN A 1 215 ? -0.718 18.100 -3.748 1.00 95.44 215 GLN A CA 1
ATOM 1755 C C . GLN A 1 215 ? 0.572 18.064 -2.933 1.00 95.44 215 GLN A C 1
ATOM 1757 O O . GLN A 1 215 ? 1.666 18.206 -3.478 1.00 95.44 215 GLN A O 1
ATOM 1762 N N . GLN A 1 216 ? 0.437 17.897 -1.621 1.00 97.62 216 GLN A N 1
ATOM 1763 C CA . GLN A 1 216 ? 1.550 17.913 -0.692 1.00 97.62 216 GLN A CA 1
ATOM 1764 C C . GLN A 1 216 ? 1.202 17.115 0.557 1.00 97.62 216 GLN A C 1
ATOM 1766 O O . GLN A 1 216 ? 0.060 17.114 1.010 1.00 97.62 216 GLN A O 1
ATOM 1771 N N . GLU A 1 217 ? 2.206 16.481 1.139 1.00 96.38 217 GLU A N 1
ATOM 1772 C CA . GLU A 1 217 ? 2.152 15.952 2.494 1.00 96.38 217 GLU A CA 1
ATOM 1773 C C . GLU A 1 217 ? 3.241 16.597 3.354 1.00 96.38 217 GLU A C 1
ATOM 1775 O O . GLU A 1 217 ? 4.317 16.944 2.860 1.00 96.38 217 GLU A O 1
ATOM 1780 N N . THR A 1 218 ? 2.956 16.747 4.643 1.00 95.12 218 THR A N 1
ATOM 1781 C CA . THR A 1 218 ? 3.941 17.110 5.664 1.00 95.12 218 THR A CA 1
ATOM 1782 C C . THR A 1 218 ? 3.982 15.989 6.689 1.00 95.12 218 THR A C 1
ATOM 1784 O O . THR A 1 218 ? 2.967 15.700 7.324 1.00 95.12 218 THR A O 1
ATOM 1787 N N . GLY A 1 219 ? 5.137 15.341 6.817 1.00 90.00 219 GLY A N 1
ATOM 1788 C CA . GLY A 1 219 ? 5.382 14.262 7.764 1.00 90.00 219 GLY A CA 1
ATOM 1789 C C . GLY A 1 219 ? 5.310 14.724 9.220 1.00 90.00 219 GLY A C 1
ATOM 1790 O O . GLY A 1 219 ? 5.409 15.913 9.514 1.00 90.00 219 GLY A O 1
ATOM 1791 N N . PHE A 1 220 ? 5.224 13.773 10.157 1.00 88.12 220 PHE A N 1
ATOM 1792 C CA . PHE A 1 220 ? 5.320 14.071 11.597 1.00 88.12 220 PHE A CA 1
ATOM 1793 C C . PHE A 1 220 ? 6.660 14.712 11.990 1.00 88.12 220 PHE A C 1
ATOM 1795 O O . PHE A 1 220 ? 6.748 15.396 13.006 1.00 88.12 220 PHE A O 1
ATOM 1802 N N . ASP A 1 221 ? 7.703 14.485 11.190 1.00 87.69 221 ASP A N 1
ATOM 1803 C CA . ASP A 1 221 ? 9.024 15.097 11.330 1.00 87.69 221 ASP A CA 1
ATOM 1804 C C . ASP A 1 221 ? 9.103 16.511 10.726 1.00 87.69 221 ASP A C 1
ATOM 1806 O O . ASP A 1 221 ? 10.157 17.139 10.782 1.00 87.69 221 ASP A O 1
ATOM 1810 N N . GLY A 1 222 ? 8.002 17.017 10.161 1.00 88.81 222 GLY A N 1
ATOM 1811 C CA . GLY A 1 222 ? 7.920 18.314 9.496 1.00 88.81 222 GLY A CA 1
ATOM 1812 C C . GLY A 1 222 ? 8.430 18.319 8.054 1.00 88.81 222 GLY A C 1
ATOM 1813 O O . GLY A 1 222 ? 8.333 19.356 7.392 1.00 88.81 222 GLY A O 1
ATOM 1814 N N . ARG A 1 223 ? 8.943 17.194 7.534 1.00 89.56 223 ARG A N 1
ATOM 1815 C CA . ARG A 1 223 ? 9.431 17.126 6.152 1.00 89.56 223 ARG A CA 1
ATOM 1816 C C . ARG A 1 223 ? 8.279 17.146 5.174 1.00 89.56 223 ARG A C 1
ATOM 1818 O O . ARG A 1 223 ? 7.265 16.478 5.368 1.00 89.56 223 ARG A O 1
ATOM 1825 N N . ARG A 1 224 ? 8.450 17.914 4.104 1.00 95.94 224 ARG A N 1
ATOM 1826 C CA . ARG A 1 224 ? 7.427 18.097 3.077 1.00 95.94 224 ARG A CA 1
ATOM 1827 C C . ARG A 1 224 ? 7.761 17.267 1.851 1.00 95.94 224 ARG A C 1
ATOM 1829 O O . ARG A 1 224 ? 8.919 17.214 1.436 1.00 95.94 224 ARG A O 1
ATOM 1836 N N . THR A 1 225 ? 6.727 16.718 1.230 1.00 96.62 225 THR A N 1
ATOM 1837 C CA . THR A 1 225 ? 6.805 16.119 -0.103 1.00 96.62 225 THR A CA 1
ATOM 1838 C C . THR A 1 225 ? 5.666 16.661 -0.950 1.00 96.62 225 THR A C 1
ATOM 1840 O O . THR A 1 225 ? 4.513 16.604 -0.530 1.00 96.62 225 THR A O 1
ATOM 1843 N N . ALA A 1 226 ? 5.970 17.189 -2.132 1.00 97.44 226 ALA A N 1
ATOM 1844 C CA . ALA A 1 226 ? 4.981 17.691 -3.082 1.00 97.44 226 ALA A CA 1
ATOM 1845 C C . ALA A 1 226 ? 4.912 16.819 -4.338 1.00 97.44 226 ALA A C 1
ATOM 1847 O O . ALA A 1 226 ? 5.893 16.180 -4.729 1.00 97.44 226 ALA A O 1
ATOM 1848 N N . TYR A 1 227 ? 3.743 16.823 -4.972 1.00 96.12 227 TYR A N 1
ATOM 1849 C CA . TYR A 1 227 ? 3.424 15.982 -6.116 1.00 96.12 227 TYR A CA 1
ATOM 1850 C C . TYR A 1 227 ? 2.753 16.809 -7.212 1.00 96.12 227 TYR A C 1
ATOM 1852 O O . TYR A 1 227 ? 1.830 17.576 -6.946 1.00 96.12 227 TYR A O 1
ATOM 1860 N N . GLU A 1 228 ? 3.184 16.621 -8.456 1.00 98.00 228 GLU A N 1
ATOM 1861 C CA . GLU A 1 228 ? 2.587 17.245 -9.639 1.00 98.00 228 GLU A CA 1
ATOM 1862 C C . GLU A 1 228 ? 2.114 16.159 -10.610 1.00 98.00 228 GLU A C 1
ATOM 1864 O O . GLU A 1 228 ? 2.795 15.148 -10.805 1.00 98.00 228 GLU A O 1
ATOM 1869 N N . TYR A 1 229 ? 0.958 16.369 -11.241 1.00 92.38 229 TYR A N 1
ATOM 1870 C CA . TYR A 1 229 ? 0.296 15.370 -12.082 1.00 92.38 229 TYR A CA 1
ATOM 1871 C C . TYR A 1 229 ? -0.072 15.930 -13.451 1.00 92.38 229 TYR A C 1
ATOM 1873 O O . TYR A 1 229 ? -0.305 17.131 -13.606 1.00 92.38 229 TYR A O 1
ATOM 1881 N N . ASP A 1 230 ? -0.185 15.042 -14.435 1.00 88.06 230 ASP A N 1
ATOM 1882 C CA . ASP A 1 230 ? -0.792 15.364 -15.722 1.00 88.06 230 ASP A CA 1
ATOM 1883 C C . ASP A 1 230 ? -2.332 15.424 -15.627 1.00 88.06 230 ASP A C 1
ATOM 1885 O O . ASP A 1 230 ? -2.944 15.135 -14.594 1.00 88.06 230 ASP A O 1
ATOM 1889 N N . LEU A 1 231 ? -2.987 15.788 -16.734 1.00 89.06 231 LEU A N 1
ATOM 1890 C CA . LEU A 1 231 ? -4.452 15.874 -16.806 1.00 89.06 231 LEU A CA 1
ATOM 1891 C C . LEU A 1 231 ? -5.166 14.517 -16.664 1.00 89.06 231 LEU A C 1
ATOM 1893 O O . LEU A 1 231 ? -6.364 14.497 -16.388 1.00 89.06 231 LEU A O 1
ATOM 1897 N N . ASN A 1 232 ? -4.453 13.403 -16.843 1.00 86.25 232 ASN A N 1
ATOM 1898 C CA . ASN A 1 232 ? -4.972 12.048 -16.652 1.00 86.25 232 ASN A CA 1
ATOM 1899 C C . ASN A 1 232 ? -4.733 11.533 -15.219 1.00 86.25 232 ASN A C 1
ATOM 1901 O O . ASN A 1 232 ? -5.148 10.422 -14.896 1.00 86.25 232 ASN A O 1
ATOM 1905 N N . GLY A 1 233 ? -4.095 12.332 -14.356 1.00 85.38 233 GLY A N 1
ATOM 1906 C CA . GLY A 1 233 ? -3.779 11.981 -12.975 1.00 85.38 233 GLY A CA 1
ATOM 1907 C C . GLY A 1 233 ? -2.510 11.146 -12.811 1.00 85.38 233 GLY A C 1
ATOM 1908 O O . GLY A 1 233 ? -2.275 10.618 -11.724 1.00 85.38 233 GLY A O 1
ATOM 1909 N N . ASN A 1 234 ? -1.677 11.023 -13.846 1.00 85.94 234 ASN A N 1
ATOM 1910 C CA . ASN A 1 234 ? -0.381 10.367 -13.712 1.00 85.94 234 ASN A CA 1
ATOM 1911 C C . ASN A 1 234 ? 0.620 11.312 -13.051 1.00 85.94 234 ASN A C 1
ATOM 1913 O O . ASN A 1 234 ? 0.690 12.488 -13.401 1.00 85.94 234 ASN A O 1
ATOM 1917 N N . LEU A 1 235 ? 1.428 10.787 -12.131 1.00 91.50 235 LEU A N 1
ATOM 1918 C CA . LEU A 1 235 ? 2.497 11.551 -11.493 1.00 91.50 235 LEU A CA 1
ATOM 1919 C C . LEU A 1 235 ? 3.541 11.966 -12.540 1.00 91.50 235 LEU A C 1
ATOM 1921 O O . LEU A 1 235 ? 4.074 11.102 -13.239 1.00 91.50 235 LEU A O 1
ATOM 1925 N N . LEU A 1 236 ? 3.815 13.269 -12.614 1.00 93.75 236 LEU A N 1
ATOM 1926 C CA . LEU A 1 236 ? 4.854 13.886 -13.442 1.00 93.75 236 LEU A CA 1
ATOM 1927 C C . LEU A 1 236 ? 6.107 14.186 -12.631 1.00 93.75 236 LEU A C 1
ATOM 1929 O O . LEU A 1 236 ? 7.214 14.022 -13.134 1.00 93.75 236 LEU A O 1
ATOM 1933 N N . LYS A 1 237 ? 5.939 14.620 -11.381 1.00 97.25 237 LYS A N 1
ATOM 1934 C CA . LYS A 1 237 ? 7.050 15.071 -10.549 1.00 97.25 237 LYS A CA 1
ATOM 1935 C C . LYS A 1 237 ? 6.759 14.873 -9.070 1.00 97.25 237 LYS A C 1
ATOM 1937 O O . LYS A 1 237 ? 5.642 15.113 -8.614 1.00 97.25 237 LYS A O 1
ATOM 1942 N N . LYS A 1 238 ? 7.776 14.435 -8.335 1.00 97.38 238 LYS A N 1
ATOM 1943 C CA . LYS A 1 238 ? 7.808 14.359 -6.874 1.00 97.38 238 LYS A CA 1
ATOM 1944 C C . LYS A 1 238 ? 8.953 15.237 -6.382 1.00 97.38 238 LYS A C 1
ATOM 1946 O O . LYS A 1 238 ? 10.073 15.064 -6.853 1.00 97.38 238 LYS A O 1
ATOM 1951 N N . THR A 1 239 ? 8.685 16.117 -5.426 1.00 98.06 239 THR A N 1
ATOM 1952 C CA . THR A 1 239 ? 9.703 16.958 -4.786 1.00 98.06 239 THR A CA 1
ATOM 1953 C C . THR A 1 239 ? 9.739 16.665 -3.296 1.00 98.06 239 THR A C 1
ATOM 1955 O O . THR A 1 239 ? 8.732 16.846 -2.618 1.00 98.06 239 THR A O 1
ATOM 1958 N N . GLU A 1 240 ? 10.883 16.233 -2.780 1.00 97.25 240 GLU A N 1
ATOM 1959 C CA . GLU A 1 240 ? 11.134 16.044 -1.347 1.00 97.25 240 GLU A CA 1
ATOM 1960 C C . GLU A 1 240 ? 11.959 17.225 -0.829 1.00 97.25 240 GLU A C 1
ATOM 1962 O O . GLU A 1 240 ? 13.007 17.538 -1.395 1.00 97.25 240 GLU A O 1
ATOM 1967 N N . TYR A 1 241 ? 11.487 17.891 0.226 1.00 95.00 241 TYR A N 1
ATOM 1968 C CA . TYR A 1 241 ? 12.117 19.097 0.769 1.00 95.00 241 TYR A CA 1
ATOM 1969 C C . TYR A 1 241 ? 12.981 18.766 1.988 1.00 95.00 241 TYR A C 1
ATOM 1971 O O . TYR A 1 241 ? 12.505 18.173 2.961 1.00 95.00 241 TYR A O 1
ATOM 1979 N N . GLY A 1 242 ? 14.244 19.183 1.946 1.00 91.62 242 GLY A N 1
ATOM 1980 C CA . GLY A 1 242 ? 15.169 19.134 3.071 1.00 91.62 242 GLY A CA 1
ATOM 1981 C C . GLY A 1 242 ? 14.944 20.271 4.069 1.00 91.62 242 GLY A C 1
ATOM 1982 O O . GLY A 1 242 ? 14.401 21.328 3.741 1.00 91.62 242 GLY A O 1
ATOM 1983 N N . ASP A 1 243 ? 15.423 20.070 5.298 1.00 89.06 243 ASP A N 1
ATOM 1984 C CA . ASP A 1 243 ? 15.308 21.048 6.393 1.00 89.06 243 ASP A CA 1
ATOM 1985 C C . ASP A 1 243 ? 16.085 22.354 6.104 1.00 89.06 243 ASP A C 1
ATOM 1987 O O . ASP A 1 243 ? 15.789 23.410 6.660 1.00 89.06 243 ASP A O 1
ATOM 1991 N N . ASP A 1 244 ? 17.078 22.289 5.213 1.00 91.62 244 ASP A N 1
ATOM 1992 C CA . ASP A 1 244 ? 17.896 23.406 4.729 1.00 91.62 244 ASP A CA 1
ATOM 1993 C C . ASP A 1 244 ? 17.313 24.105 3.485 1.00 91.62 244 ASP A C 1
ATOM 1995 O O . ASP A 1 244 ? 17.928 25.028 2.947 1.00 91.62 244 ASP A O 1
ATOM 1999 N N . GLY A 1 245 ? 16.131 23.681 3.031 1.00 87.19 245 GLY A N 1
ATOM 2000 C CA . GLY A 1 245 ? 15.498 24.163 1.806 1.00 87.19 245 GLY A CA 1
ATOM 2001 C C . GLY A 1 245 ? 16.035 23.516 0.528 1.00 87.19 245 GLY A C 1
ATOM 2002 O O . GLY A 1 245 ? 15.672 23.966 -0.558 1.00 87.19 245 GLY A O 1
ATOM 2003 N N . SER A 1 246 ? 16.886 22.487 0.627 1.00 93.38 246 SER A N 1
ATOM 2004 C CA . SER A 1 246 ? 17.242 21.656 -0.526 1.00 93.38 246 SER A CA 1
ATOM 2005 C C . SER A 1 246 ? 16.025 20.893 -1.054 1.00 93.38 246 SER A C 1
ATOM 2007 O O . SER A 1 246 ? 15.074 20.613 -0.324 1.00 93.38 246 SER A O 1
ATOM 2009 N N . GLU A 1 247 ? 16.053 20.555 -2.339 1.00 96.56 247 GLU A N 1
ATOM 2010 C CA . GLU A 1 247 ? 14.989 19.806 -3.001 1.00 96.56 247 GLU A CA 1
ATOM 2011 C C . GLU A 1 247 ? 15.585 18.582 -3.693 1.00 96.56 247 GLU A C 1
ATOM 2013 O O . GLU A 1 247 ? 16.542 18.699 -4.462 1.00 96.56 247 GLU A O 1
ATOM 2018 N N . LEU A 1 248 ? 15.006 17.410 -3.441 1.00 96.81 248 LEU A N 1
ATOM 2019 C CA . LEU A 1 248 ? 15.247 16.207 -4.230 1.00 96.81 248 LEU A CA 1
ATOM 2020 C C . LEU A 1 248 ? 14.053 16.006 -5.156 1.00 96.81 248 LEU A C 1
ATOM 2022 O O . LEU A 1 248 ? 12.944 15.706 -4.710 1.00 96.81 248 LEU A O 1
ATOM 2026 N N . VAL A 1 249 ? 14.281 16.200 -6.450 1.00 97.88 249 VAL A N 1
ATOM 2027 C CA . VAL A 1 249 ? 13.234 16.146 -7.470 1.00 97.88 249 VAL A CA 1
ATOM 2028 C C . VAL A 1 249 ? 13.345 14.841 -8.246 1.00 97.88 249 VAL A C 1
ATOM 2030 O O . VAL A 1 249 ? 14.407 14.503 -8.742 1.00 97.88 249 VAL A O 1
ATOM 2033 N N . THR A 1 250 ? 12.248 14.099 -8.368 1.00 96.25 250 THR A N 1
ATOM 2034 C CA . THR A 1 250 ? 12.144 12.949 -9.276 1.00 96.25 250 THR A CA 1
ATOM 2035 C C . THR A 1 250 ? 11.067 13.219 -10.316 1.00 96.25 250 THR A C 1
ATOM 2037 O O . THR A 1 250 ? 9.927 13.508 -9.946 1.00 96.25 250 THR A O 1
ATOM 2040 N N . GLU A 1 251 ? 11.401 13.085 -11.596 1.00 98.00 251 GLU A N 1
ATOM 2041 C CA . GLU A 1 251 ? 10.497 13.341 -12.723 1.00 98.00 251 GLU A CA 1
ATOM 2042 C C . GLU A 1 251 ? 10.155 12.057 -13.485 1.00 98.00 251 GLU A C 1
ATOM 2044 O O . GLU A 1 251 ? 10.921 11.092 -13.506 1.00 98.00 251 GLU A O 1
ATOM 2049 N N . TYR A 1 252 ? 8.976 12.042 -14.105 1.00 94.00 252 TYR A N 1
ATOM 2050 C CA . TYR A 1 252 ? 8.405 10.876 -14.768 1.00 94.00 252 TYR A CA 1
ATOM 2051 C C . TYR A 1 252 ? 7.854 11.264 -16.138 1.00 94.00 252 TYR A C 1
ATOM 2053 O O . TYR A 1 252 ? 6.959 12.102 -16.255 1.00 94.00 252 TYR A O 1
ATOM 2061 N N . GLN A 1 253 ? 8.337 10.594 -17.177 1.00 94.94 253 GLN A N 1
ATOM 2062 C CA . GLN A 1 253 ? 7.840 10.739 -18.542 1.00 94.94 253 GLN A CA 1
ATOM 2063 C C . GLN A 1 253 ? 7.090 9.479 -18.944 1.00 94.94 253 GLN A C 1
ATOM 2065 O O . GLN A 1 253 ? 7.541 8.370 -18.660 1.00 94.94 253 GLN A O 1
ATOM 2070 N N . ARG A 1 254 ? 5.945 9.632 -19.607 1.00 90.62 254 ARG A N 1
ATOM 2071 C CA . ARG A 1 254 ? 5.060 8.521 -19.971 1.00 90.62 254 ARG A CA 1
ATOM 2072 C C . ARG A 1 254 ? 4.654 8.592 -21.432 1.00 90.62 254 ARG A C 1
ATOM 2074 O O . ARG A 1 254 ? 4.656 9.664 -22.033 1.00 90.62 254 ARG A O 1
ATOM 2081 N N . ASP A 1 255 ? 4.294 7.447 -21.995 1.00 84.44 255 ASP A N 1
ATOM 2082 C CA . ASP A 1 255 ? 3.705 7.382 -23.328 1.00 84.44 255 ASP A CA 1
ATOM 2083 C C . ASP A 1 255 ? 2.201 7.709 -23.315 1.00 84.44 255 ASP A C 1
ATOM 2085 O O . ASP A 1 255 ? 1.588 7.940 -22.271 1.00 84.44 255 ASP A O 1
ATOM 2089 N N . SER A 1 256 ? 1.571 7.696 -24.492 1.00 84.31 256 SER A N 1
ATOM 2090 C CA . SER A 1 256 ? 0.135 7.973 -24.627 1.00 84.31 256 SER A CA 1
ATOM 2091 C C . SER A 1 256 ? -0.774 6.917 -23.983 1.00 84.31 256 SER A C 1
ATOM 2093 O O . SER A 1 256 ? -1.972 7.156 -23.859 1.00 84.31 256 SER A O 1
ATOM 2095 N N . ALA A 1 257 ? -0.238 5.750 -23.614 1.00 79.56 257 ALA A N 1
ATOM 2096 C CA . ALA A 1 257 ? -0.950 4.703 -22.887 1.00 79.56 257 ALA A CA 1
ATOM 2097 C C . ALA A 1 257 ? -0.729 4.799 -21.362 1.00 79.56 257 ALA A C 1
ATOM 2099 O O . ALA A 1 257 ? -1.256 3.970 -20.622 1.00 79.56 257 ALA A O 1
ATOM 2100 N N . GLY A 1 258 ? 0.027 5.795 -20.881 1.00 81.62 258 GLY A N 1
ATOM 2101 C CA . GLY A 1 258 ? 0.323 6.009 -19.462 1.00 81.62 258 GLY A CA 1
ATOM 2102 C C . GLY A 1 258 ? 1.490 5.175 -18.921 1.00 81.62 258 GLY A C 1
ATOM 2103 O O . GLY A 1 258 ? 1.782 5.234 -17.722 1.00 81.62 258 GLY A O 1
ATOM 2104 N N . ARG A 1 259 ? 2.190 4.418 -19.772 1.00 83.69 259 ARG A N 1
ATOM 2105 C CA . ARG A 1 259 ? 3.344 3.601 -19.368 1.00 83.69 259 ARG A CA 1
ATOM 2106 C C . ARG A 1 259 ? 4.565 4.490 -19.166 1.00 83.69 259 ARG A C 1
ATOM 2108 O O . ARG A 1 259 ? 4.775 5.425 -19.933 1.00 83.69 259 ARG A O 1
ATOM 2115 N N . LEU A 1 260 ? 5.355 4.215 -18.130 1.00 89.88 260 LEU A N 1
ATOM 2116 C CA . LEU A 1 260 ? 6.568 4.975 -17.814 1.00 89.88 260 LEU A CA 1
ATOM 2117 C C . LEU A 1 260 ? 7.615 4.749 -18.904 1.00 89.88 260 LEU A C 1
ATOM 2119 O O . LEU A 1 260 ? 7.843 3.604 -19.254 1.00 89.88 260 LEU A O 1
ATOM 2123 N N . LEU A 1 261 ? 8.217 5.811 -19.431 1.00 91.50 261 LEU A N 1
ATOM 2124 C CA . LEU A 1 261 ? 9.289 5.778 -20.431 1.00 91.50 261 LEU A CA 1
ATOM 2125 C C . LEU A 1 261 ? 10.630 6.177 -19.826 1.00 91.50 261 LEU A C 1
ATOM 2127 O O . LEU A 1 261 ? 11.642 5.549 -20.116 1.00 91.50 261 LEU A O 1
ATOM 2131 N N . VAL A 1 262 ? 10.633 7.223 -18.999 1.00 96.88 262 VAL A N 1
ATOM 2132 C CA . VAL A 1 262 ? 11.838 7.746 -18.350 1.00 96.88 262 VAL A CA 1
ATOM 2133 C C . VAL A 1 262 ? 11.497 8.135 -16.924 1.00 96.88 262 VAL A C 1
ATOM 2135 O O . VAL A 1 262 ? 10.466 8.770 -16.680 1.00 96.88 262 VAL A O 1
ATOM 2138 N N . LYS A 1 263 ? 12.363 7.760 -15.990 1.00 96.56 263 LYS A N 1
ATOM 2139 C CA . LYS A 1 263 ? 12.362 8.267 -14.621 1.00 96.56 263 LYS A CA 1
ATOM 2140 C C . LYS A 1 263 ? 13.691 8.954 -14.358 1.00 96.56 263 LYS A C 1
ATOM 2142 O O . LYS A 1 263 ? 14.714 8.280 -14.357 1.00 96.56 263 LYS A O 1
ATOM 2147 N N . THR A 1 264 ? 13.653 10.251 -14.102 1.00 97.12 264 THR A N 1
ATOM 2148 C CA . THR A 1 264 ? 14.840 11.053 -13.795 1.00 97.12 264 THR A CA 1
ATOM 2149 C C . THR A 1 264 ? 14.917 11.235 -12.284 1.00 97.12 264 THR A C 1
ATOM 2151 O O . THR A 1 264 ? 13.968 11.733 -11.675 1.00 97.12 264 THR A O 1
ATOM 2154 N N . LEU A 1 265 ? 15.996 10.766 -11.664 1.00 95.00 265 LEU A N 1
ATOM 2155 C CA . LEU A 1 265 ? 16.254 10.859 -10.227 1.00 95.00 265 LEU A CA 1
ATOM 2156 C C . LEU A 1 265 ? 16.802 12.246 -9.848 1.00 95.00 265 LEU A C 1
ATOM 2158 O O . LEU A 1 265 ? 17.141 13.061 -10.703 1.00 95.00 265 LEU A O 1
ATOM 2162 N N . ALA A 1 266 ? 16.902 12.516 -8.544 1.00 94.00 266 ALA A N 1
ATOM 2163 C CA . ALA A 1 266 ? 17.316 13.823 -8.026 1.00 94.00 266 ALA A CA 1
ATOM 2164 C C . ALA A 1 266 ? 18.775 14.197 -8.329 1.00 94.00 266 ALA A C 1
ATOM 2166 O O . ALA A 1 266 ? 19.119 15.377 -8.335 1.00 94.00 266 ALA A O 1
ATOM 2167 N N . ASP A 1 267 ? 19.626 13.209 -8.582 1.00 93.62 267 ASP A N 1
ATOM 2168 C CA . ASP A 1 267 ? 21.006 13.381 -9.045 1.00 93.62 267 ASP A CA 1
ATOM 2169 C C . ASP A 1 267 ? 21.116 13.546 -10.573 1.00 93.62 267 ASP A C 1
ATOM 2171 O O . ASP A 1 267 ? 22.206 13.806 -11.085 1.00 93.62 267 ASP A O 1
ATOM 2175 N N . GLY A 1 268 ? 19.993 13.458 -11.292 1.00 93.81 268 GLY A N 1
ATOM 2176 C CA . GLY A 1 268 ? 19.915 13.544 -12.746 1.00 93.81 268 GLY A CA 1
ATOM 2177 C C . GLY A 1 268 ? 20.113 12.211 -13.467 1.00 93.81 268 GLY A C 1
ATOM 2178 O O . GLY A 1 268 ? 20.091 12.207 -14.697 1.00 93.81 268 GLY A O 1
ATOM 2179 N N . GLU A 1 269 ? 20.296 11.095 -12.753 1.00 94.44 269 GLU A N 1
ATOM 2180 C CA . GLU A 1 269 ? 20.343 9.775 -13.387 1.00 94.44 269 GLU A CA 1
ATOM 2181 C C . GLU A 1 269 ? 18.975 9.409 -13.978 1.00 94.44 269 GLU A C 1
ATOM 2183 O O . GLU A 1 269 ? 17.927 9.631 -13.365 1.00 94.44 269 GLU A O 1
ATOM 2188 N N . GLU A 1 270 ? 18.981 8.842 -15.184 1.00 95.94 270 GLU A N 1
ATOM 2189 C CA . GLU A 1 270 ? 17.768 8.433 -15.890 1.00 95.94 270 GLU A CA 1
ATOM 2190 C C . GLU A 1 270 ? 17.645 6.913 -15.930 1.00 95.94 270 GLU A C 1
ATOM 2192 O O . GLU A 1 270 ? 18.601 6.198 -16.218 1.00 95.94 270 GLU A O 1
ATOM 2197 N N . ILE A 1 271 ? 16.428 6.433 -15.684 1.00 93.31 271 ILE A N 1
ATOM 2198 C CA . ILE A 1 271 ? 16.044 5.038 -15.878 1.00 93.31 271 ILE A CA 1
ATOM 2199 C C . ILE A 1 271 ? 15.067 4.982 -17.049 1.00 93.31 271 ILE A C 1
ATOM 2201 O O . ILE A 1 271 ? 13.984 5.577 -16.983 1.00 93.31 271 ILE A O 1
ATOM 2205 N N . HIS A 1 272 ? 15.434 4.267 -18.108 1.00 94.69 272 HIS A N 1
ATOM 2206 C CA . HIS A 1 272 ? 14.653 4.136 -19.334 1.00 94.69 272 HIS A CA 1
ATOM 2207 C C . HIS A 1 272 ? 13.891 2.816 -19.387 1.00 94.69 272 HIS A C 1
ATOM 2209 O O . HIS A 1 272 ? 14.447 1.744 -19.171 1.00 94.69 272 HIS A O 1
ATOM 2215 N N . TYR A 1 273 ? 12.625 2.887 -19.776 1.00 92.12 273 TYR A N 1
ATOM 2216 C CA . TYR A 1 273 ? 11.716 1.750 -19.849 1.00 92.12 273 TYR A CA 1
ATOM 2217 C C . TYR A 1 273 ? 11.264 1.567 -21.296 1.00 92.12 273 TYR A C 1
ATOM 2219 O O . TYR A 1 273 ? 10.815 2.515 -21.947 1.00 92.12 273 TYR A O 1
ATOM 2227 N N . SER A 1 274 ? 11.373 0.347 -21.816 1.00 91.25 274 SER A N 1
ATOM 2228 C CA . SER A 1 274 ? 10.940 0.011 -23.177 1.00 91.25 274 SER A CA 1
ATOM 2229 C C . SER A 1 274 ? 9.929 -1.118 -23.173 1.00 91.25 274 SER A C 1
ATOM 2231 O O . SER A 1 274 ? 10.019 -2.049 -22.374 1.00 91.25 274 SER A O 1
ATOM 2233 N N . TYR A 1 275 ? 9.000 -1.065 -24.126 1.00 86.38 275 TYR A N 1
ATOM 2234 C CA . TYR A 1 275 ? 7.911 -2.025 -24.237 1.00 86.38 275 TYR A CA 1
ATOM 2235 C C . TYR A 1 275 ? 7.793 -2.564 -25.655 1.00 86.38 275 TYR A C 1
ATOM 2237 O O . TYR A 1 275 ? 8.083 -1.859 -26.624 1.00 86.38 275 TYR A O 1
ATOM 2245 N N . ASP A 1 276 ? 7.308 -3.794 -25.783 1.00 83.56 276 ASP A N 1
ATOM 2246 C CA . ASP A 1 276 ? 6.938 -4.344 -27.080 1.00 83.56 276 ASP A CA 1
ATOM 2247 C C . ASP A 1 276 ? 5.583 -3.810 -27.586 1.00 83.56 276 ASP A C 1
ATOM 2249 O O . ASP A 1 276 ? 4.869 -3.048 -26.922 1.00 83.56 276 ASP A O 1
ATOM 2253 N N . ALA A 1 277 ? 5.220 -4.229 -28.801 1.00 84.25 277 ALA A N 1
ATOM 2254 C CA . ALA A 1 277 ? 3.983 -3.827 -29.464 1.00 84.25 277 ALA A CA 1
ATOM 2255 C C . ALA A 1 277 ? 2.703 -4.301 -28.748 1.00 84.25 277 ALA A C 1
ATOM 2257 O O . ALA A 1 277 ? 1.631 -3.767 -29.028 1.00 84.25 277 ALA A O 1
ATOM 2258 N N . LEU A 1 278 ? 2.797 -5.292 -27.853 1.00 80.94 278 LEU A N 1
ATOM 2259 C CA . LEU A 1 278 ? 1.665 -5.805 -27.078 1.00 80.94 278 LEU A CA 1
ATOM 2260 C C . LEU A 1 278 ? 1.477 -5.075 -25.750 1.00 80.94 278 LEU A C 1
ATOM 2262 O O . LEU A 1 278 ? 0.476 -5.307 -25.078 1.00 80.94 278 LEU A O 1
ATOM 2266 N N . GLY A 1 279 ? 2.397 -4.189 -25.373 1.00 77.50 279 GLY A N 1
ATOM 2267 C CA . GLY A 1 279 ? 2.283 -3.462 -24.116 1.00 77.50 279 GLY A CA 1
ATOM 2268 C C . GLY A 1 279 ? 3.344 -3.812 -23.082 1.00 77.50 279 GLY A C 1
ATOM 2269 O O . GLY A 1 279 ? 3.415 -3.127 -22.066 1.00 77.50 279 GLY A O 1
ATOM 2270 N N . ARG A 1 280 ? 4.132 -4.864 -23.313 1.00 80.81 280 ARG A N 1
ATOM 2271 C CA . ARG A 1 280 ? 4.856 -5.593 -22.264 1.00 80.81 280 ARG A CA 1
ATOM 2272 C C . ARG A 1 280 ? 6.249 -5.035 -22.077 1.00 80.81 280 ARG A C 1
ATOM 2274 O O . ARG A 1 280 ? 6.897 -4.703 -23.065 1.00 80.81 280 ARG A O 1
ATOM 2281 N N . LEU A 1 281 ? 6.692 -4.926 -20.829 1.00 82.25 281 LEU A N 1
ATOM 2282 C CA . LEU A 1 281 ? 8.009 -4.399 -20.491 1.00 82.25 281 LEU A CA 1
ATOM 2283 C C . LEU A 1 281 ? 9.087 -5.346 -21.015 1.00 82.25 281 LEU A C 1
ATOM 2285 O O . LEU A 1 281 ? 9.115 -6.506 -20.636 1.00 82.25 281 LEU A O 1
ATOM 2289 N N . VAL A 1 282 ? 9.969 -4.861 -21.880 1.00 87.00 282 VAL A N 1
ATOM 2290 C CA . VAL A 1 282 ? 11.065 -5.668 -22.442 1.00 87.00 282 VAL A CA 1
ATOM 2291 C C . VAL A 1 282 ? 12.432 -5.204 -21.979 1.00 87.00 282 VAL A C 1
ATOM 2293 O O . VAL A 1 282 ? 13.384 -5.967 -22.105 1.00 87.00 282 VAL A O 1
ATOM 2296 N N . ASN A 1 283 ? 12.544 -3.978 -21.460 1.00 89.00 283 ASN A N 1
ATOM 2297 C CA . ASN A 1 283 ? 13.812 -3.450 -20.981 1.00 89.00 283 ASN A CA 1
ATOM 2298 C C . ASN A 1 283 ? 13.628 -2.371 -19.906 1.00 89.00 283 ASN A C 1
ATOM 2300 O O . ASN A 1 283 ? 12.798 -1.477 -20.088 1.00 89.00 283 ASN A O 1
ATOM 2304 N N . VAL A 1 284 ? 14.462 -2.416 -18.868 1.00 90.88 284 VAL A N 1
ATOM 2305 C CA . VAL A 1 284 ? 14.689 -1.332 -17.899 1.00 90.88 284 VAL A CA 1
ATOM 2306 C C . VAL A 1 284 ? 16.184 -1.040 -17.896 1.00 90.88 284 VAL A C 1
ATOM 2308 O O . VAL A 1 284 ? 16.967 -1.938 -17.621 1.00 90.88 284 VAL A O 1
ATOM 2311 N N . ASP A 1 285 ? 16.594 0.176 -18.239 1.00 89.00 285 ASP A N 1
ATOM 2312 C CA . ASP A 1 285 ? 18.004 0.566 -18.345 1.00 89.00 285 ASP A CA 1
ATOM 2313 C C . ASP A 1 285 ? 18.296 1.750 -17.427 1.00 89.00 285 ASP A C 1
ATOM 2315 O O . ASP A 1 285 ? 17.815 2.854 -17.667 1.00 89.00 285 ASP A O 1
ATOM 2319 N N . ASP A 1 286 ? 19.070 1.498 -16.377 1.00 87.00 286 ASP A N 1
ATOM 2320 C CA . ASP A 1 286 ? 19.574 2.480 -15.412 1.00 87.00 286 ASP A CA 1
ATOM 2321 C C . ASP A 1 286 ? 21.012 2.944 -15.740 1.00 87.00 286 ASP A C 1
ATOM 2323 O O . ASP A 1 286 ? 21.698 3.537 -14.905 1.00 87.00 286 ASP A O 1
ATOM 2327 N N . GLY A 1 287 ? 21.518 2.607 -16.933 1.00 83.69 287 GLY A N 1
ATOM 2328 C CA . GLY A 1 287 ? 22.882 2.894 -17.377 1.00 83.69 287 GLY A CA 1
ATOM 2329 C C . GLY A 1 287 ? 23.958 1.971 -16.794 1.00 83.69 287 GLY A C 1
ATOM 2330 O O . GLY A 1 287 ? 25.126 2.087 -17.179 1.00 83.69 287 GLY A O 1
ATOM 2331 N N . HIS A 1 288 ? 23.597 1.045 -15.903 1.00 81.00 288 HIS A N 1
ATOM 2332 C CA . HIS A 1 288 ? 24.535 0.176 -15.194 1.00 81.00 288 HIS A CA 1
ATOM 2333 C C . HIS A 1 288 ? 24.232 -1.307 -15.410 1.00 81.00 288 HIS A C 1
ATOM 2335 O O . HIS A 1 288 ? 25.093 -2.052 -15.891 1.00 81.00 288 HIS A O 1
ATOM 2341 N N . TRP A 1 289 ? 23.024 -1.742 -15.061 1.00 78.81 289 TRP A N 1
ATOM 2342 C CA . TRP A 1 289 ? 22.594 -3.136 -15.086 1.00 78.81 289 TRP A CA 1
ATOM 2343 C C . TRP A 1 289 ? 21.220 -3.249 -15.738 1.00 78.81 289 TRP A C 1
ATOM 2345 O O . TRP A 1 289 ? 20.221 -3.435 -15.042 1.00 78.81 289 TRP A O 1
ATOM 2355 N N . PRO A 1 290 ? 21.153 -3.183 -17.079 1.00 81.00 290 PRO A N 1
ATOM 2356 C CA . PRO A 1 290 ? 19.877 -3.250 -17.756 1.00 81.00 290 PRO A CA 1
ATOM 2357 C C . PRO A 1 290 ? 19.202 -4.598 -17.500 1.00 81.00 290 PRO A C 1
ATOM 2359 O O . PRO A 1 290 ? 19.819 -5.668 -17.599 1.00 81.00 290 PRO A O 1
ATOM 2362 N N . LEU A 1 291 ? 17.917 -4.526 -17.185 1.00 83.75 291 LEU A N 1
ATOM 2363 C CA . LEU A 1 291 ? 17.020 -5.664 -17.127 1.00 83.75 291 LEU A CA 1
ATOM 2364 C C . LEU A 1 291 ? 16.405 -5.857 -18.503 1.00 83.75 291 LEU A C 1
ATOM 2366 O O . LEU A 1 291 ? 15.953 -4.885 -19.104 1.00 83.75 291 LEU A O 1
ATOM 2370 N N . ALA A 1 292 ? 16.345 -7.093 -18.989 1.00 83.38 292 ALA A N 1
ATOM 2371 C CA . ALA A 1 292 ? 15.662 -7.401 -20.242 1.00 83.38 292 ALA A CA 1
ATOM 2372 C C . ALA A 1 292 ? 14.767 -8.631 -20.113 1.00 83.38 292 ALA A C 1
ATOM 2374 O O . ALA A 1 292 ? 15.152 -9.634 -19.509 1.00 83.38 292 ALA A O 1
ATOM 2375 N N . TYR A 1 293 ? 13.589 -8.566 -20.728 1.00 82.12 293 TYR A N 1
ATOM 2376 C CA . TYR A 1 293 ? 12.548 -9.583 -20.608 1.00 82.12 293 TYR A CA 1
ATOM 2377 C C . TYR A 1 293 ? 12.097 -10.070 -21.985 1.00 82.12 293 TYR A C 1
ATOM 2379 O O . TYR A 1 293 ? 11.890 -9.282 -22.910 1.00 82.12 293 TYR A O 1
ATOM 2387 N N . GLU A 1 294 ? 11.901 -11.381 -22.113 1.00 82.56 294 GLU A N 1
ATOM 2388 C CA . GLU A 1 294 ? 11.337 -12.012 -23.307 1.00 82.56 294 GLU A CA 1
ATOM 2389 C C . GLU A 1 294 ? 10.114 -12.840 -22.936 1.00 82.56 294 GLU A C 1
ATOM 2391 O O . GLU A 1 294 ? 10.104 -13.550 -21.928 1.00 82.56 294 GLU A O 1
ATOM 2396 N N . TYR A 1 295 ? 9.113 -12.819 -23.810 1.00 79.00 295 TYR A N 1
ATOM 2397 C CA . TYR A 1 295 ? 7.850 -13.512 -23.607 1.00 79.00 295 TYR A CA 1
ATOM 2398 C C . TYR A 1 295 ? 7.503 -14.377 -24.811 1.00 79.00 295 TYR A C 1
ATOM 2400 O O . TYR A 1 295 ? 7.817 -14.034 -25.954 1.00 79.00 295 TYR A O 1
ATOM 2408 N N . ASP A 1 296 ? 6.790 -15.469 -24.565 1.00 77.88 296 ASP A N 1
ATOM 2409 C CA . ASP A 1 296 ? 6.197 -16.254 -25.638 1.00 77.88 296 ASP A CA 1
ATOM 2410 C C . ASP A 1 296 ? 4.882 -15.644 -26.161 1.00 77.88 296 ASP A C 1
ATOM 2412 O O . ASP A 1 296 ? 4.390 -14.602 -25.709 1.00 77.88 296 ASP A O 1
ATOM 2416 N N . SER A 1 297 ? 4.299 -16.309 -27.160 1.00 79.38 297 SER A N 1
ATOM 2417 C CA . SER A 1 297 ? 3.039 -15.910 -27.793 1.00 79.38 297 SER A CA 1
ATOM 2418 C C . SER A 1 297 ? 1.801 -16.104 -26.910 1.00 79.38 297 SER A C 1
ATOM 2420 O O . SER A 1 297 ? 0.712 -15.707 -27.315 1.00 79.38 297 SER A O 1
ATOM 2422 N N . GLN A 1 298 ? 1.933 -16.766 -25.757 1.00 76.38 298 GLN A N 1
ATOM 2423 C CA . GLN A 1 298 ? 0.869 -16.963 -24.766 1.00 76.38 298 GLN A CA 1
ATOM 2424 C C . GLN A 1 298 ? 1.022 -16.016 -23.571 1.00 76.38 298 GLN A C 1
ATOM 2426 O O . GLN A 1 298 ? 0.342 -16.194 -22.564 1.00 76.38 298 GLN A O 1
ATOM 2431 N N . ASP A 1 299 ? 1.894 -15.018 -23.705 1.00 75.38 299 ASP A N 1
ATOM 2432 C CA . ASP A 1 299 ? 2.164 -13.995 -22.704 1.00 75.38 299 ASP A CA 1
ATOM 2433 C C . ASP A 1 299 ? 2.872 -14.487 -21.435 1.00 75.38 299 ASP A C 1
ATOM 2435 O O . ASP A 1 299 ? 2.711 -13.943 -20.344 1.00 75.38 299 ASP A O 1
ATOM 2439 N N . ARG A 1 300 ? 3.681 -15.541 -21.568 1.00 72.31 300 ARG A N 1
ATOM 2440 C CA . ARG A 1 300 ? 4.481 -16.082 -20.462 1.00 72.31 300 ARG A CA 1
ATOM 2441 C C . ARG A 1 300 ? 5.932 -15.646 -20.596 1.00 72.31 300 ARG A C 1
ATOM 2443 O O . ARG A 1 300 ? 6.484 -15.687 -21.694 1.00 72.31 300 ARG A O 1
ATOM 2450 N N . LEU A 1 301 ? 6.551 -15.269 -19.479 1.00 74.88 301 LEU A N 1
ATOM 2451 C CA . LEU A 1 301 ? 7.963 -14.892 -19.405 1.00 74.88 301 LEU A CA 1
ATOM 2452 C C . LEU A 1 301 ? 8.850 -16.107 -19.701 1.00 74.88 301 LEU A C 1
ATOM 2454 O O . LEU A 1 301 ? 8.801 -17.089 -18.975 1.00 74.88 301 LEU A O 1
ATOM 2458 N N . ILE A 1 302 ? 9.677 -16.049 -20.739 1.00 79.19 302 ILE A N 1
ATOM 2459 C CA . ILE A 1 302 ? 10.576 -17.147 -21.137 1.00 79.19 302 ILE A CA 1
ATOM 2460 C C . ILE A 1 302 ? 12.052 -16.826 -20.907 1.00 79.19 302 ILE A C 1
ATOM 2462 O O . ILE A 1 302 ? 12.864 -17.749 -20.795 1.00 79.19 302 ILE A O 1
ATOM 2466 N N . SER A 1 303 ? 12.409 -15.547 -20.806 1.00 79.94 303 SER A N 1
ATOM 2467 C CA . SER A 1 303 ? 13.765 -15.120 -20.476 1.00 79.94 303 SER A CA 1
ATOM 2468 C C . SER A 1 303 ? 13.743 -13.850 -19.648 1.00 79.94 303 SER A C 1
ATOM 2470 O O . SER A 1 303 ? 12.992 -12.926 -19.943 1.00 79.94 303 SER A O 1
ATOM 2472 N N . GLU A 1 304 ? 14.627 -13.799 -18.666 1.00 82.88 304 GLU A N 1
ATOM 2473 C CA . GLU A 1 304 ? 14.901 -12.627 -17.849 1.00 82.88 304 GLU A CA 1
ATOM 2474 C C . GLU A 1 304 ? 16.417 -12.469 -17.739 1.00 82.88 304 GLU A C 1
ATOM 2476 O O . GLU A 1 304 ? 17.126 -13.387 -17.317 1.00 82.88 304 GLU A O 1
ATOM 2481 N N . HIS A 1 305 ? 16.923 -11.323 -18.172 1.00 75.38 305 HIS A N 1
ATOM 2482 C CA . HIS A 1 305 ? 18.320 -10.944 -18.060 1.00 75.38 305 HIS A CA 1
ATOM 2483 C C . HIS A 1 305 ? 18.459 -9.884 -16.978 1.00 75.38 305 HIS A C 1
ATOM 2485 O O . HIS A 1 305 ? 17.773 -8.868 -17.034 1.00 75.38 305 HIS A O 1
ATOM 2491 N N . GLN A 1 306 ? 19.364 -10.113 -16.030 1.00 74.06 306 GLN A N 1
ATOM 2492 C CA . GLN A 1 306 ? 19.666 -9.167 -14.964 1.00 74.06 306 GLN A CA 1
ATOM 2493 C C . GLN A 1 306 ? 21.178 -9.093 -14.782 1.00 74.06 306 GLN A C 1
ATOM 2495 O O . GLN A 1 306 ? 21.794 -10.004 -14.218 1.00 74.06 306 GLN A O 1
ATOM 2500 N N . GLY A 1 307 ? 21.791 -8.029 -15.297 1.00 69.12 307 GLY A N 1
ATOM 2501 C CA . GLY A 1 307 ? 23.225 -7.772 -15.190 1.00 69.12 307 GLY A CA 1
ATOM 2502 C C . GLY A 1 307 ? 24.131 -8.949 -15.590 1.00 69.12 307 GLY A C 1
ATOM 2503 O O . GLY A 1 307 ? 24.525 -9.089 -16.743 1.00 69.12 307 GLY A O 1
ATOM 2504 N N . TRP A 1 308 ? 24.529 -9.779 -14.623 1.00 62.50 308 TRP A N 1
ATOM 2505 C CA . TRP A 1 308 ? 25.471 -10.892 -14.807 1.00 62.50 308 TRP A CA 1
ATOM 2506 C C . TRP A 1 308 ? 24.812 -12.253 -15.093 1.00 62.50 308 TRP A C 1
ATOM 2508 O O . TRP A 1 308 ? 25.529 -13.223 -15.359 1.00 62.50 308 TRP A O 1
ATOM 2518 N N . GLY A 1 309 ? 23.482 -12.354 -15.034 1.00 69.00 309 GLY A N 1
ATOM 2519 C CA . GLY A 1 309 ? 22.757 -13.621 -15.140 1.00 69.00 309 GLY A CA 1
ATOM 2520 C C . GLY A 1 309 ? 21.612 -13.591 -16.146 1.00 69.00 309 GLY A C 1
ATOM 2521 O O . GLY A 1 309 ? 21.041 -12.549 -16.456 1.00 69.00 309 GLY A O 1
ATOM 2522 N N . THR A 1 310 ? 21.261 -14.761 -16.679 1.00 74.81 310 THR A N 1
ATOM 2523 C CA . THR A 1 310 ? 20.021 -14.938 -17.447 1.00 74.81 310 THR A CA 1
ATOM 2524 C C . THR A 1 310 ? 19.282 -16.165 -16.951 1.00 74.81 310 THR A C 1
ATOM 2526 O O . THR A 1 310 ? 19.823 -17.278 -16.975 1.00 74.81 310 THR A O 1
ATOM 2529 N N . LEU A 1 311 ? 18.047 -15.949 -16.514 1.00 73.12 311 LEU A N 1
ATOM 2530 C CA . LEU A 1 311 ? 17.089 -16.989 -16.178 1.00 73.12 311 LEU A CA 1
ATOM 2531 C C . LEU A 1 311 ? 16.243 -17.290 -17.410 1.00 73.12 311 LEU A C 1
ATOM 2533 O O . LEU A 1 311 ? 15.799 -16.387 -18.116 1.00 73.12 311 LEU A O 1
ATOM 2537 N N . ARG A 1 312 ? 16.048 -18.577 -17.690 1.00 72.44 312 ARG A N 1
ATOM 2538 C CA . ARG A 1 312 ? 15.190 -19.047 -18.780 1.00 72.44 312 ARG A CA 1
ATOM 2539 C C . ARG A 1 312 ? 14.146 -20.010 -18.253 1.00 72.44 312 ARG A C 1
ATOM 2541 O O . ARG A 1 312 ? 14.477 -20.930 -17.499 1.00 72.44 312 ARG A O 1
ATOM 2548 N N . TYR A 1 313 ? 12.917 -19.819 -18.710 1.00 73.88 313 TYR A N 1
ATOM 2549 C CA . TYR A 1 313 ? 11.744 -20.567 -18.285 1.00 73.88 313 TYR A CA 1
ATOM 2550 C C . TYR A 1 313 ? 11.188 -21.361 -19.468 1.00 73.88 313 TYR A C 1
ATOM 2552 O O . TYR A 1 313 ? 10.968 -20.829 -20.554 1.00 73.88 313 TYR A O 1
ATOM 2560 N N . GLU A 1 314 ? 10.963 -22.654 -19.260 1.00 64.75 314 GLU A N 1
ATOM 2561 C CA . GLU A 1 314 ? 10.284 -23.528 -20.215 1.00 64.75 314 GLU A CA 1
ATOM 2562 C C . GLU A 1 314 ? 8.975 -23.995 -19.591 1.00 64.75 314 GLU A C 1
ATOM 2564 O O . GLU A 1 314 ? 8.967 -24.450 -18.448 1.00 64.75 314 GLU A O 1
ATOM 2569 N N . TYR A 1 315 ? 7.885 -23.941 -20.352 1.00 63.69 315 TYR A N 1
ATOM 2570 C CA . TYR A 1 315 ? 6.561 -24.367 -19.909 1.00 63.69 315 TYR A CA 1
ATOM 2571 C C . TYR A 1 315 ? 6.096 -25.602 -20.682 1.00 63.69 315 TYR A C 1
ATOM 2573 O O . TYR A 1 315 ? 6.500 -25.834 -21.824 1.00 63.69 315 TYR A O 1
ATOM 2581 N N . ASP A 1 316 ? 5.242 -26.410 -20.065 1.00 65.12 316 ASP A N 1
ATOM 2582 C CA . ASP A 1 316 ? 4.564 -27.510 -20.736 1.00 65.12 316 ASP A CA 1
ATOM 2583 C C . ASP A 1 316 ? 3.320 -27.043 -21.522 1.00 65.12 316 ASP A C 1
ATOM 2585 O O . ASP A 1 316 ? 2.950 -25.864 -21.551 1.00 65.12 316 ASP A O 1
ATOM 2589 N N . SER A 1 317 ? 2.661 -27.996 -22.186 1.00 62.75 317 SER A N 1
ATOM 2590 C CA . SER A 1 317 ? 1.490 -27.744 -23.031 1.00 62.75 317 SER A CA 1
ATOM 2591 C C . SER A 1 317 ? 0.235 -27.317 -22.264 1.00 62.75 317 SER A C 1
ATOM 2593 O O . SER A 1 317 ? -0.723 -26.879 -22.896 1.00 62.75 317 SER A O 1
ATOM 2595 N N . VAL A 1 318 ? 0.205 -27.470 -20.937 1.00 57.91 318 VAL A N 1
ATOM 2596 C CA . VAL A 1 318 ? -0.914 -27.043 -20.079 1.00 57.91 318 VAL A CA 1
ATOM 2597 C C . VAL A 1 318 ? -0.591 -25.768 -19.299 1.00 57.91 318 VAL A C 1
ATOM 2599 O O . VAL A 1 318 ? -1.398 -25.325 -18.485 1.00 57.91 318 VAL A O 1
ATOM 2602 N N . GLY A 1 319 ? 0.557 -25.147 -19.580 1.00 49.06 319 GLY A N 1
ATOM 2603 C CA . GLY A 1 319 ? 0.946 -23.866 -19.010 1.00 49.06 319 GLY A CA 1
ATOM 2604 C C . GLY A 1 319 ? 1.850 -23.957 -17.789 1.00 49.06 319 GLY A C 1
ATOM 2605 O O . GLY A 1 319 ? 2.245 -22.910 -17.289 1.00 49.06 319 GLY A O 1
ATOM 2606 N N . GLN A 1 320 ? 2.197 -25.154 -17.316 1.00 42.53 320 GLN A N 1
ATOM 2607 C CA . GLN A 1 320 ? 2.985 -25.327 -16.097 1.00 42.53 320 GLN A CA 1
ATOM 2608 C C . GLN A 1 320 ? 4.476 -25.157 -16.359 1.00 42.53 320 GLN A C 1
ATOM 2610 O O . GLN A 1 320 ? 4.985 -25.586 -17.393 1.00 42.53 320 GLN A O 1
ATOM 2615 N N . LEU A 1 321 ? 5.185 -24.529 -15.416 1.00 43.91 321 LEU A N 1
ATOM 2616 C CA . LEU A 1 321 ? 6.635 -24.382 -15.491 1.00 43.91 321 LEU A CA 1
ATOM 2617 C C . LEU A 1 321 ? 7.286 -25.771 -15.457 1.00 43.91 321 LEU A C 1
ATOM 2619 O O . LEU A 1 321 ? 7.136 -26.524 -14.498 1.00 43.91 321 LEU A O 1
ATOM 2623 N N . LYS A 1 322 ? 8.006 -26.105 -16.523 1.00 41.06 322 LYS A N 1
ATOM 2624 C CA . LYS A 1 322 ? 8.654 -27.398 -16.743 1.00 41.06 322 LYS A CA 1
ATOM 2625 C C . LYS A 1 322 ? 10.144 -27.358 -16.412 1.00 41.06 322 LYS A C 1
ATOM 2627 O O . LYS A 1 322 ? 10.663 -28.306 -15.830 1.00 41.06 322 LYS A O 1
ATOM 2632 N N . HIS A 1 323 ? 10.833 -26.273 -16.766 1.00 47.12 323 HIS A N 1
ATOM 2633 C CA . HIS A 1 323 ? 12.233 -26.050 -16.402 1.00 47.12 323 HIS A CA 1
ATOM 2634 C C . HIS A 1 323 ? 12.495 -24.574 -16.107 1.00 47.12 323 HIS A C 1
ATOM 2636 O O . HIS A 1 323 ? 12.050 -23.705 -16.848 1.00 47.12 323 HIS A O 1
ATOM 2642 N N . CYS A 1 324 ? 13.288 -24.312 -15.070 1.00 49.34 324 CYS A N 1
ATOM 2643 C CA . CYS A 1 324 ? 13.990 -23.048 -14.884 1.00 49.34 324 CYS A CA 1
ATOM 2644 C C . CYS A 1 324 ? 15.487 -23.340 -14.990 1.00 49.34 324 CYS A C 1
ATOM 2646 O O . CYS A 1 324 ? 15.992 -24.248 -14.321 1.00 49.34 324 CYS A O 1
ATOM 2648 N N . ARG A 1 325 ? 16.195 -22.634 -15.872 1.00 60.03 325 ARG A N 1
ATOM 2649 C CA . ARG A 1 325 ? 17.647 -22.769 -16.024 1.00 60.03 325 ARG A CA 1
ATOM 2650 C C . ARG A 1 325 ? 18.298 -21.409 -15.852 1.00 60.03 325 ARG A C 1
ATOM 2652 O O . ARG A 1 325 ? 17.933 -20.458 -16.533 1.00 60.03 325 ARG A O 1
ATOM 2659 N N . SER A 1 326 ? 19.299 -21.354 -14.982 1.00 45.78 326 SER A N 1
ATOM 2660 C CA . SER A 1 326 ? 20.228 -20.233 -14.917 1.00 45.78 326 SER A CA 1
ATOM 2661 C C . SER A 1 326 ? 21.415 -20.536 -15.822 1.00 45.78 326 SER A C 1
ATOM 2663 O O . SER A 1 326 ? 22.077 -21.567 -15.672 1.00 45.78 326 SER A O 1
ATOM 2665 N N . ALA A 1 327 ? 21.679 -19.657 -16.783 1.00 50.69 327 ALA A N 1
ATOM 2666 C CA . ALA A 1 327 ? 22.943 -19.667 -17.493 1.00 50.69 327 ALA A CA 1
ATOM 2667 C C . ALA A 1 327 ? 23.924 -18.763 -16.738 1.00 50.69 327 ALA A C 1
ATOM 2669 O O . ALA A 1 327 ? 23.887 -17.543 -16.878 1.00 50.69 327 ALA A O 1
ATOM 2670 N N . SER A 1 328 ? 24.845 -19.361 -15.978 1.00 44.75 328 SER A N 1
ATOM 2671 C CA . SER A 1 328 ? 26.139 -18.715 -15.750 1.00 44.75 328 SER A CA 1
ATOM 2672 C C . SER A 1 328 ? 26.918 -18.848 -17.052 1.00 44.75 328 SER A C 1
ATOM 2674 O O . SER A 1 328 ? 27.475 -19.903 -17.358 1.00 44.75 328 SER A O 1
ATOM 2676 N N . ALA A 1 329 ? 26.870 -17.813 -17.884 1.00 34.59 329 ALA A N 1
ATOM 2677 C CA . ALA A 1 329 ? 27.568 -17.818 -19.156 1.00 34.59 329 ALA A CA 1
ATOM 2678 C C . ALA A 1 329 ? 28.266 -16.481 -19.389 1.00 34.59 329 ALA A C 1
ATOM 2680 O O . ALA A 1 329 ? 27.795 -15.620 -20.127 1.00 34.59 329 ALA A O 1
ATOM 2681 N N . TYR A 1 330 ? 29.486 -16.368 -18.861 1.00 30.14 330 TYR A N 1
ATOM 2682 C CA . TYR A 1 330 ? 30.508 -15.657 -19.614 1.00 30.14 330 TYR A CA 1
ATOM 2683 C C . TYR A 1 330 ? 30.771 -16.451 -20.901 1.00 30.14 330 TYR A C 1
ATOM 2685 O O . TYR A 1 330 ? 31.481 -17.458 -20.864 1.00 30.14 330 TYR A O 1
ATOM 2693 N N . ARG A 1 331 ? 30.180 -16.019 -22.026 1.00 27.86 331 ARG A N 1
ATOM 2694 C CA . ARG A 1 331 ? 30.794 -16.061 -23.369 1.00 27.86 331 ARG A CA 1
ATOM 2695 C C . ARG A 1 331 ? 29.935 -15.381 -24.451 1.00 27.86 331 ARG A C 1
ATOM 2697 O O . ARG A 1 331 ? 29.020 -15.976 -24.998 1.00 27.86 331 ARG A O 1
ATOM 2704 N N . ALA A 1 332 ? 30.452 -14.216 -24.847 1.00 30.00 332 ALA A N 1
ATOM 2705 C CA . ALA A 1 332 ? 30.781 -13.816 -26.219 1.00 30.00 332 ALA A CA 1
ATOM 2706 C C . ALA A 1 332 ? 29.753 -13.070 -27.098 1.00 30.00 332 ALA A C 1
ATOM 2708 O O . ALA A 1 332 ? 28.589 -13.423 -27.202 1.00 30.00 332 ALA A O 1
ATOM 2709 N N . ALA A 1 333 ? 30.349 -12.136 -27.857 1.00 27.34 333 ALA A N 1
ATOM 2710 C CA . ALA A 1 333 ? 29.923 -11.548 -29.128 1.00 27.34 333 ALA A CA 1
ATOM 2711 C C . ALA A 1 333 ? 29.045 -10.285 -29.081 1.00 27.34 333 ALA A C 1
ATOM 2713 O O . ALA A 1 333 ? 27.897 -10.276 -29.508 1.00 27.34 333 ALA A O 1
ATOM 2714 N N . VAL A 1 334 ? 29.670 -9.155 -28.730 1.00 26.34 334 VAL A N 1
ATOM 2715 C CA . VAL A 1 334 ? 29.268 -7.857 -29.295 1.00 26.34 334 VAL A CA 1
ATOM 2716 C C . VAL A 1 334 ? 29.666 -7.852 -30.775 1.00 26.34 334 VAL A C 1
ATOM 2718 O O . VAL A 1 334 ? 30.771 -7.449 -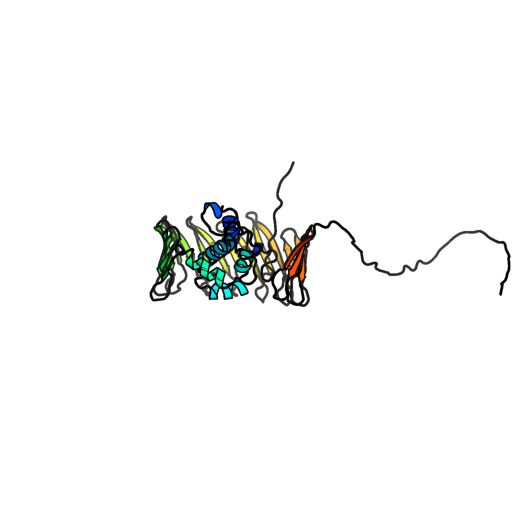31.139 1.00 26.34 334 VAL A O 1
ATOM 2721 N N . SER A 1 335 ? 28.782 -8.320 -31.653 1.00 27.83 335 SER A N 1
ATOM 2722 C CA . SER A 1 33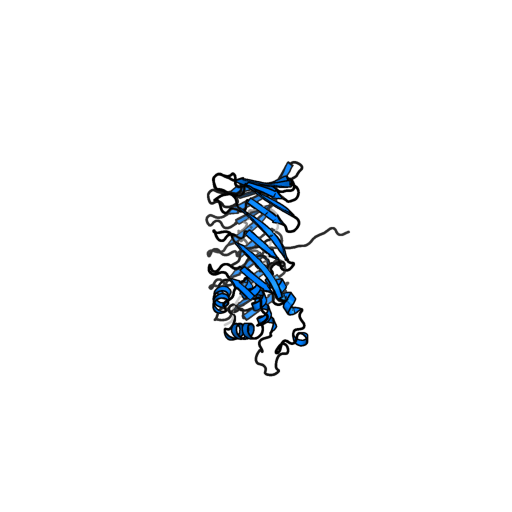5 ? 28.823 -7.932 -33.062 1.00 27.83 335 SER A CA 1
ATOM 2723 C C . SER A 1 335 ? 28.173 -6.558 -33.186 1.00 27.83 335 SER A C 1
ATOM 2725 O O . SER A 1 335 ? 26.950 -6.437 -33.216 1.00 27.83 335 SER A O 1
ATOM 2727 N N . ARG A 1 336 ? 29.005 -5.510 -33.229 1.00 28.11 336 ARG A N 1
ATOM 2728 C CA . ARG A 1 336 ? 28.576 -4.173 -33.658 1.00 28.11 336 ARG A CA 1
ATOM 2729 C C . ARG A 1 336 ? 28.061 -4.249 -35.103 1.00 28.11 336 ARG A C 1
ATOM 2731 O O . ARG A 1 336 ? 28.718 -4.893 -35.923 1.00 28.11 336 ARG A O 1
ATOM 2738 N N . PRO A 1 337 ? 26.960 -3.567 -35.453 1.00 29.91 337 PRO A N 1
ATOM 2739 C CA . PRO A 1 337 ? 26.563 -3.427 -36.844 1.00 29.91 337 PRO A CA 1
ATOM 2740 C C . PRO A 1 337 ? 27.603 -2.568 -37.575 1.00 29.91 337 PRO A C 1
ATOM 2742 O O . PRO A 1 337 ? 27.876 -1.430 -37.192 1.00 29.91 337 PRO A O 1
ATOM 2745 N N . THR A 1 338 ? 28.215 -3.122 -38.620 1.00 28.14 338 THR A N 1
ATOM 2746 C CA . THR A 1 338 ? 29.050 -2.372 -39.558 1.00 28.14 338 THR A CA 1
ATOM 2747 C C . THR A 1 338 ? 28.164 -1.444 -40.385 1.00 28.14 338 THR A C 1
ATOM 2749 O O . THR A 1 338 ? 27.462 -1.872 -41.301 1.00 28.14 338 THR A O 1
ATOM 2752 N N . SER A 1 339 ? 28.214 -0.145 -40.088 1.00 29.45 339 SER A N 1
ATOM 2753 C CA . SER A 1 339 ? 27.778 0.887 -41.022 1.00 29.45 339 SER A CA 1
ATOM 2754 C C . SER A 1 339 ? 28.750 0.903 -42.202 1.00 29.45 339 SER A C 1
ATOM 2756 O O . SER A 1 339 ? 29.930 1.226 -42.079 1.00 29.45 339 SER A O 1
ATOM 2758 N N . THR A 1 340 ? 28.255 0.489 -43.364 1.00 28.73 340 THR A N 1
ATOM 2759 C CA . THR A 1 340 ? 28.998 0.588 -44.619 1.00 28.73 340 THR A CA 1
ATOM 2760 C C . THR A 1 340 ? 28.572 1.886 -45.292 1.00 28.73 340 THR A C 1
ATOM 2762 O O . THR A 1 340 ? 27.471 1.973 -45.827 1.00 28.73 340 THR A O 1
ATOM 2765 N N . THR A 1 341 ? 29.442 2.890 -45.278 1.00 27.52 341 THR A N 1
ATOM 2766 C CA . THR A 1 341 ? 29.403 4.001 -46.240 1.00 27.52 341 THR A CA 1
ATOM 2767 C C . THR A 1 341 ? 30.794 4.133 -46.850 1.00 27.52 341 THR A C 1
ATOM 2769 O O . THR A 1 341 ? 31.770 4.201 -46.100 1.00 27.52 341 THR A O 1
ATOM 2772 N N . PRO A 1 342 ? 30.924 4.116 -48.187 1.00 31.66 342 PRO A N 1
ATOM 2773 C CA . PRO A 1 342 ? 32.220 4.113 -48.845 1.00 31.66 342 PRO A CA 1
ATOM 2774 C C . PRO A 1 342 ? 32.841 5.513 -48.819 1.00 31.66 342 PRO A C 1
ATOM 2776 O O . PRO A 1 342 ? 32.230 6.492 -49.242 1.00 31.66 342 PRO A O 1
ATOM 2779 N N . SER A 1 343 ? 34.080 5.581 -48.333 1.00 27.80 343 SER A N 1
ATOM 2780 C CA . SER A 1 343 ? 34.956 6.743 -48.460 1.00 27.80 343 SER A CA 1
ATOM 2781 C C . SER A 1 343 ? 35.432 6.866 -49.910 1.00 27.80 343 SER A C 1
ATOM 2783 O O . SER A 1 343 ? 36.107 5.978 -50.435 1.00 27.80 343 SER A O 1
ATOM 2785 N N . VAL A 1 344 ? 35.047 7.967 -50.552 1.00 30.33 344 VAL A N 1
ATOM 2786 C CA . VAL A 1 344 ? 35.662 8.487 -51.774 1.00 30.33 344 VAL A CA 1
ATOM 2787 C C . VAL A 1 344 ? 36.820 9.363 -51.319 1.00 30.33 344 VAL A C 1
ATOM 2789 O O . VAL A 1 344 ? 36.581 10.448 -50.795 1.00 30.33 344 VAL A O 1
ATOM 2792 N N . ASP A 1 345 ? 38.055 8.904 -51.514 1.00 28.84 345 ASP A N 1
ATOM 2793 C CA . ASP A 1 345 ? 39.232 9.731 -51.260 1.00 28.84 345 ASP A CA 1
ATOM 2794 C C . ASP A 1 345 ? 39.823 10.228 -52.581 1.00 28.84 345 ASP A C 1
ATOM 2796 O O . ASP A 1 345 ? 40.218 9.462 -53.469 1.00 28.84 345 ASP A O 1
ATOM 2800 N N . ALA A 1 346 ? 39.819 11.548 -52.725 1.00 29.25 346 ALA A N 1
ATOM 2801 C CA . ALA A 1 346 ? 40.355 12.259 -53.862 1.00 29.25 346 ALA A CA 1
ATOM 2802 C C . ALA A 1 346 ? 41.811 12.634 -53.574 1.00 29.25 346 ALA A C 1
ATOM 2804 O O . ALA A 1 346 ? 42.085 13.464 -52.722 1.00 29.25 346 ALA A O 1
ATOM 2805 N N . SER A 1 347 ? 42.712 12.074 -54.384 1.00 26.72 347 SER A N 1
ATOM 2806 C CA . SER A 1 347 ? 43.885 12.730 -54.982 1.00 26.72 347 SER A CA 1
ATOM 2807 C C . SER A 1 347 ? 44.730 13.671 -54.099 1.00 26.72 347 SER A C 1
ATOM 2809 O O . SER A 1 347 ? 44.289 14.769 -53.770 1.00 26.72 347 SER A O 1
ATOM 2811 N N . ARG A 1 348 ? 46.054 13.420 -54.032 1.00 27.98 348 ARG A N 1
ATOM 2812 C CA . ARG A 1 348 ? 47.049 14.099 -54.909 1.00 27.98 348 ARG A CA 1
ATOM 2813 C C . ARG A 1 348 ? 48.520 13.962 -54.437 1.00 27.98 348 ARG A C 1
ATOM 2815 O O . ARG A 1 348 ? 48.860 14.442 -53.367 1.00 27.98 348 ARG A O 1
ATOM 2822 N N . LYS A 1 349 ? 49.370 13.526 -55.398 1.00 28.17 349 LYS A N 1
ATOM 2823 C CA . LYS A 1 349 ? 50.833 13.775 -55.617 1.00 28.17 349 LYS A CA 1
ATOM 2824 C C . LYS A 1 349 ? 51.823 13.145 -54.623 1.00 28.17 349 LYS A C 1
ATOM 2826 O O . LYS A 1 349 ? 51.543 13.099 -53.444 1.00 28.17 349 LYS A O 1
ATOM 2831 N N . GLN A 1 350 ? 53.045 12.724 -54.966 1.00 27.16 350 GLN A N 1
ATOM 2832 C CA . GLN A 1 350 ? 53.946 12.616 -56.144 1.00 27.16 350 GLN A CA 1
ATOM 2833 C C . GLN A 1 350 ? 55.129 11.764 -55.584 1.00 27.16 350 GLN A C 1
ATOM 2835 O O . GLN A 1 350 ? 55.403 11.889 -54.398 1.00 27.16 350 GLN A O 1
ATOM 2840 N N . SER A 1 351 ? 55.838 10.861 -56.266 1.00 27.45 351 SER A N 1
ATOM 2841 C CA . SER A 1 351 ? 56.692 11.052 -57.445 1.00 27.45 351 SER A CA 1
ATOM 2842 C C . SER A 1 351 ? 57.312 9.703 -57.898 1.00 27.45 351 SER A C 1
ATOM 2844 O O . SER A 1 351 ? 57.571 8.838 -57.073 1.00 27.45 351 SER A O 1
ATOM 2846 N N . MET A 1 352 ? 57.522 9.582 -59.223 1.00 26.88 352 MET A N 1
ATOM 2847 C CA . MET A 1 352 ? 58.660 8.998 -59.989 1.00 26.88 352 MET A CA 1
ATOM 2848 C C . MET A 1 352 ? 59.389 7.739 -59.437 1.00 26.88 352 MET A C 1
ATOM 2850 O O . MET A 1 352 ? 59.850 7.745 -58.311 1.00 26.88 352 MET A O 1
ATOM 2854 N N . ALA A 1 353 ? 59.660 6.661 -60.192 1.00 28.50 353 ALA A N 1
ATOM 2855 C CA . ALA A 1 353 ? 60.177 6.612 -61.563 1.00 28.50 353 ALA A CA 1
ATOM 2856 C C . ALA A 1 353 ? 60.059 5.204 -62.225 1.00 28.50 353 ALA A C 1
ATOM 2858 O O . ALA A 1 353 ? 60.280 4.190 -61.578 1.00 28.50 353 ALA A O 1
ATOM 2859 N N . THR A 1 354 ? 59.734 5.226 -63.527 1.00 29.33 354 THR A N 1
ATOM 2860 C CA . THR A 1 354 ? 60.065 4.366 -64.703 1.00 29.33 354 THR A CA 1
ATOM 2861 C C . THR A 1 354 ? 60.242 2.813 -64.677 1.00 29.33 354 THR A C 1
ATOM 2863 O O . THR A 1 354 ? 60.872 2.280 -63.772 1.00 29.33 354 THR A O 1
ATOM 2866 N N . PRO A 1 355 ? 59.786 2.098 -65.750 1.00 35.06 355 PRO A N 1
ATOM 2867 C CA . PRO A 1 355 ? 59.823 0.627 -65.973 1.00 35.06 355 PRO A CA 1
ATOM 2868 C C . PRO A 1 355 ? 60.886 0.255 -67.065 1.00 35.06 355 PRO A C 1
ATOM 2870 O O . PRO A 1 355 ? 61.811 1.056 -67.214 1.00 35.06 355 PRO A O 1
ATOM 2873 N N . PRO A 1 356 ? 60.786 -0.785 -67.949 1.00 47.44 356 PRO A N 1
ATOM 2874 C CA . PRO A 1 356 ? 60.041 -2.069 -68.000 1.00 47.44 356 PRO A CA 1
ATOM 2875 C C . PRO A 1 356 ? 60.912 -3.299 -68.422 1.00 47.44 356 PRO A C 1
ATOM 2877 O O . PRO A 1 356 ? 62.070 -3.147 -68.793 1.00 47.44 356 PRO A O 1
ATOM 2880 N N . ASN A 1 357 ? 60.330 -4.512 -68.432 1.00 28.88 357 ASN A N 1
ATOM 2881 C CA . ASN A 1 357 ? 60.558 -5.628 -69.394 1.00 28.88 357 ASN A CA 1
ATOM 2882 C C . ASN A 1 357 ? 59.879 -6.910 -68.862 1.00 28.88 357 ASN A C 1
ATOM 2884 O O . ASN A 1 357 ? 59.814 -7.088 -67.655 1.00 28.88 357 ASN A O 1
ATOM 2888 N N . SER A 1 358 ? 59.445 -7.927 -69.608 1.00 29.09 358 SER A N 1
ATOM 2889 C CA . SER A 1 358 ? 58.962 -8.144 -70.978 1.00 29.09 358 SER A CA 1
ATOM 2890 C C . SER A 1 358 ? 58.724 -9.665 -71.104 1.00 29.09 358 SER A C 1
ATOM 2892 O O . SER A 1 358 ? 59.561 -10.439 -70.651 1.00 29.09 358 SER A O 1
ATOM 2894 N N . SER A 1 359 ? 57.682 -10.066 -71.841 1.00 28.88 359 SER A N 1
ATOM 2895 C CA . SER A 1 359 ? 57.587 -11.289 -72.677 1.00 28.88 359 SER A CA 1
ATOM 2896 C C . SER A 1 359 ? 57.369 -12.702 -72.085 1.00 28.88 359 SER A C 1
ATOM 2898 O O . SER A 1 359 ? 58.090 -13.158 -71.209 1.00 28.88 359 SER A O 1
ATOM 2900 N N . GLY A 1 360 ? 56.440 -13.427 -72.741 1.00 30.52 360 GLY A N 1
ATOM 2901 C CA . GLY A 1 360 ? 56.336 -14.900 -72.835 1.00 30.52 360 GLY A CA 1
ATOM 2902 C C . GLY A 1 360 ? 54.890 -15.410 -72.682 1.00 30.52 360 GLY A C 1
ATOM 2903 O O . GLY A 1 360 ? 54.423 -15.507 -71.560 1.00 30.52 360 GLY A O 1
ATOM 2904 N N . LYS A 1 361 ? 54.058 -15.532 -73.741 1.00 31.73 361 LYS A N 1
ATOM 2905 C CA . LYS A 1 361 ? 53.829 -16.738 -74.598 1.00 31.73 361 LYS A CA 1
ATOM 2906 C C . LYS A 1 361 ? 53.665 -18.048 -73.796 1.00 31.73 361 LYS A C 1
ATOM 2908 O O . LYS A 1 361 ? 54.463 -18.285 -72.910 1.00 31.73 361 LYS A O 1
ATOM 2913 N N . ALA A 1 362 ? 52.813 -19.026 -74.105 1.00 31.78 362 ALA A N 1
ATOM 2914 C CA . ALA A 1 362 ? 51.713 -19.278 -75.045 1.00 31.78 362 ALA A CA 1
ATOM 2915 C C . ALA A 1 362 ? 51.236 -20.734 -74.768 1.00 31.78 362 ALA A C 1
ATOM 2917 O O . ALA A 1 362 ? 52.071 -21.530 -74.357 1.00 31.78 362 ALA A O 1
ATOM 2918 N N . ASN A 1 363 ? 49.968 -21.057 -75.080 1.00 31.47 363 ASN A N 1
ATOM 2919 C CA . ASN A 1 363 ? 49.387 -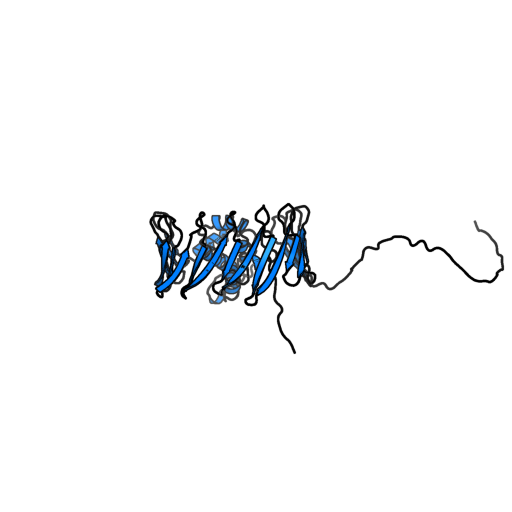22.369 -75.476 1.00 31.47 363 ASN A CA 1
ATOM 2920 C C . ASN A 1 363 ? 49.583 -23.590 -74.531 1.00 31.47 363 ASN A C 1
ATOM 2922 O O . ASN A 1 363 ? 50.678 -23.885 -74.084 1.00 31.47 363 ASN A O 1
ATOM 2926 N N . GLY A 1 364 ? 48.576 -24.390 -74.164 1.00 27.91 364 GLY A N 1
ATOM 2927 C CA . GLY A 1 364 ? 47.477 -24.952 -74.955 1.00 27.91 364 GLY A CA 1
ATOM 2928 C C . GLY A 1 364 ? 47.776 -26.430 -75.241 1.00 27.91 364 GLY A C 1
ATOM 2929 O O . GLY A 1 364 ? 48.672 -26.691 -76.035 1.00 27.91 364 GLY A O 1
ATOM 2930 N N . TRP A 1 365 ? 47.056 -27.369 -74.609 1.00 32.12 365 TRP A N 1
ATOM 2931 C CA . TRP A 1 365 ? 47.024 -28.798 -74.967 1.00 32.12 365 TRP A CA 1
ATOM 2932 C C . TRP A 1 365 ? 45.587 -29.337 -74.857 1.00 32.12 365 TRP A C 1
ATOM 2934 O O . TRP A 1 365 ? 44.988 -29.244 -73.788 1.00 32.12 365 TRP A O 1
ATOM 2944 N N . SER A 1 366 ? 45.169 -29.995 -75.946 1.00 35.09 366 SER A N 1
ATOM 2945 C CA . SER A 1 366 ? 44.003 -30.880 -76.170 1.00 35.09 366 SER A CA 1
ATOM 2946 C C . SER A 1 366 ? 42.642 -30.239 -76.418 1.00 35.09 366 SER A C 1
ATOM 2948 O O . SER A 1 366 ? 42.051 -29.683 -75.468 1.00 35.09 366 SER A O 1
#

Sequence (366 aa):
MKRFIQGEHRGQGTLLPESLDDYVSDTNPVRVVDVFVDELDLVNLGFEGAIPADTGRPAYHPAILLKIYIYGYLNRIQSSRRLEREAQRNIELMWLTGHLMPDFKTIANFRKDNSKATHYHWDAAGRLTQTTQPGGATRTYTYNAYGKVTAERDELGRITRYEYADNLQLVSRRINPDGSELRYRYDNSRLLLTEIENERGEHYQLDYYSSGLIQQETGFDGRRTAYEYDLNGNLLKKTEYGDDGSELVTEYQRDSAGRLLVKTLADGEEIHYSYDALGRLVNVDDGHWPLAYEYDSQDRLISEHQGWGTLRYEYDSVGQLKHCRSASAYRAAVSRPTSTTPSVDASRKQSMATPPNSSGKANGWS